Protein AF-A0A328NH29-F1 (afdb_monomer_lite)

pLDDT: mean 76.74, std 23.27, range [33.94, 98.69]

InterPro domains:
  IPR008822 Holliday junction resolvase RusA-like [PF05866] (16-148)
  IPR036614 Holliday junction resolvase RusA-like superfamily [G3DSA:3.30.1330.70] (6-152)
  IPR036614 Holliday junction resolvase RusA-like superfamily [SSF103084] (10-149)

Organism: NCBI:txid285676

Secondary structure (DSSP, 8-state):
-PPPSEEEEEES---PPPPEEE-STT-EEES-TTHHHHHHHHHHHHHHT--TT---B-S-EEEEEEEE-PPPGGGB--GGGTTSBPTT--SS--SSSPHHHHHHHHHHHHHHTTSBS-GGGEEEE-S-EEE-TTSSTT--SSSEEEEEEEE-TT--SSS---TT-SPPTTT--S-------S----S-------PPPP------------------------

Sequence (222 aa):
MTAPLLTITAYGLPAPQGSKRHVGRGVMVESSKNVKPWREAVKAAALDMRPSGWRPIDAPLVVSMVFTFARPKGHYRTGRNAHLLRDAAPVRPATVPDLSKLIRSTEDALTDAGIWRDDCLVVRYTDTGKAYPAGDELALTSPGVVIRIWPLADACAHEWHGADGGRCPGCGWDSHPIPAGPAVIPAEITAVPKMPAPLVVPYQGGRHTGTPTIDLLGQEAS

Structure (mmCIF, N/CA/C/O backbone):
data_AF-A0A328NH29-F1
#
_entry.id   AF-A0A328NH29-F1
#
loop_
_atom_site.group_PDB
_atom_site.id
_atom_site.type_symbol
_atom_site.label_atom_id
_atom_site.label_alt_id
_atom_site.label_comp_id
_atom_site.label_asym_id
_atom_site.label_entity_id
_atom_site.label_seq_id
_atom_site.pdbx_PDB_ins_code
_atom_site.Cartn_x
_atom_site.Cartn_y
_atom_site.Cartn_z
_atom_site.occupan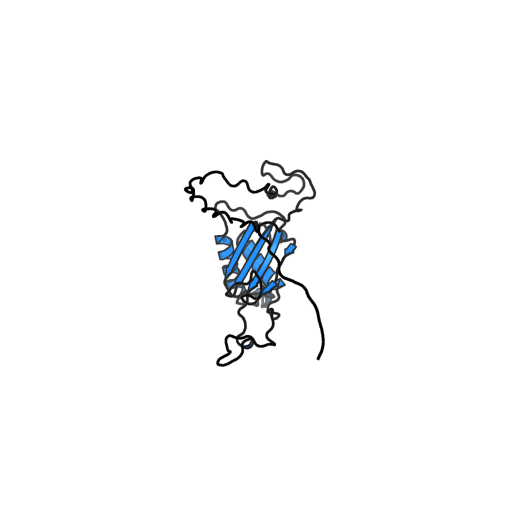cy
_atom_site.B_iso_or_equiv
_atom_site.auth_seq_id
_atom_site.auth_comp_id
_atom_site.auth_asym_id
_atom_site.auth_atom_id
_atom_site.pdbx_PDB_model_num
ATOM 1 N N . MET A 1 1 ? -18.902 -9.362 -4.048 1.00 60.62 1 MET A N 1
ATOM 2 C CA . MET A 1 1 ? -18.522 -8.733 -2.764 1.00 60.62 1 MET A CA 1
ATOM 3 C C . MET A 1 1 ? -19.273 -7.421 -2.629 1.00 60.62 1 MET A C 1
ATOM 5 O O . MET A 1 1 ? -19.523 -6.785 -3.646 1.00 60.62 1 MET A O 1
ATOM 9 N N . THR A 1 2 ? -19.667 -7.047 -1.415 1.00 76.31 2 THR A N 1
ATOM 10 C CA . THR A 1 2 ? -20.264 -5.739 -1.101 1.00 76.31 2 THR A CA 1
ATOM 11 C C . THR A 1 2 ? -19.264 -4.599 -1.332 1.00 76.31 2 THR A C 1
ATOM 13 O O . THR A 1 2 ? -18.069 -4.833 -1.535 1.00 76.31 2 THR A O 1
ATOM 16 N N . ALA A 1 3 ? -19.744 -3.353 -1.347 1.00 85.38 3 ALA A N 1
ATOM 17 C CA . ALA A 1 3 ? -18.871 -2.186 -1.461 1.00 85.38 3 ALA A CA 1
ATOM 18 C C . ALA A 1 3 ? -17.878 -2.119 -0.275 1.00 85.38 3 ALA A C 1
ATOM 20 O O . ALA A 1 3 ? -18.251 -2.495 0.839 1.00 85.38 3 ALA A O 1
ATOM 21 N N . PRO A 1 4 ? -16.619 -1.689 -0.499 1.00 91.25 4 PRO A N 1
ATOM 22 C CA . PRO A 1 4 ? -15.642 -1.524 0.575 1.00 91.25 4 PRO A CA 1
ATOM 23 C C . PRO A 1 4 ? -16.067 -0.410 1.529 1.00 91.25 4 PRO A C 1
ATOM 25 O O . PRO A 1 4 ? -16.634 0.593 1.101 1.00 91.25 4 PRO A O 1
ATOM 28 N N . LEU A 1 5 ? -15.734 -0.578 2.809 1.00 89.81 5 LEU A N 1
ATOM 29 C CA . LEU A 1 5 ? -15.888 0.456 3.828 1.00 89.81 5 LEU A CA 1
ATOM 30 C C . LEU A 1 5 ? -14.999 1.656 3.489 1.00 89.81 5 LEU A C 1
ATOM 32 O O . LEU A 1 5 ? -15.477 2.784 3.444 1.00 89.81 5 LEU A O 1
ATOM 36 N N . LEU A 1 6 ? -13.718 1.396 3.204 1.00 92.69 6 LEU A N 1
ATOM 37 C CA . LEU A 1 6 ? -12.742 2.397 2.777 1.00 92.69 6 LEU A CA 1
ATOM 38 C C . LEU A 1 6 ? -12.032 1.942 1.502 1.00 92.69 6 LEU A C 1
ATOM 40 O O . LEU A 1 6 ? -11.669 0.773 1.357 1.00 92.69 6 LEU A O 1
ATOM 44 N N . THR A 1 7 ? -11.783 2.896 0.607 1.00 96.50 7 THR A N 1
ATOM 45 C CA . THR A 1 7 ? -10.847 2.745 -0.511 1.00 96.50 7 THR A CA 1
ATOM 46 C C . THR A 1 7 ? -9.816 3.859 -0.429 1.00 96.50 7 THR A C 1
ATOM 48 O O . THR A 1 7 ? -10.174 5.030 -0.489 1.00 96.50 7 THR A O 1
ATOM 51 N N . ILE A 1 8 ? -8.546 3.496 -0.279 1.00 97.75 8 ILE A N 1
ATOM 52 C CA . ILE A 1 8 ? -7.423 4.429 -0.165 1.00 97.75 8 ILE A CA 1
ATOM 53 C C . ILE A 1 8 ? -6.535 4.239 -1.390 1.00 97.75 8 ILE A C 1
ATOM 55 O O . ILE A 1 8 ? -6.172 3.115 -1.735 1.00 97.75 8 ILE A O 1
ATOM 59 N N . THR A 1 9 ? -6.169 5.340 -2.040 1.00 98.38 9 THR A N 1
ATOM 60 C CA . THR A 1 9 ? -5.200 5.335 -3.141 1.00 98.38 9 THR A CA 1
ATOM 61 C C . THR A 1 9 ? -3.980 6.133 -2.723 1.00 98.38 9 THR A C 1
ATOM 63 O O . THR A 1 9 ? -4.077 7.339 -2.521 1.00 98.38 9 THR A O 1
ATOM 66 N N . ALA A 1 10 ? -2.832 5.469 -2.611 1.00 98.06 10 ALA A N 1
ATOM 67 C CA . ALA A 1 10 ? -1.571 6.119 -2.281 1.00 98.06 10 ALA A CA 1
ATOM 68 C C . ALA A 1 10 ? -0.610 6.046 -3.468 1.00 98.06 10 ALA A C 1
ATOM 70 O O . ALA A 1 10 ? -0.360 4.970 -4.014 1.00 98.06 10 ALA A O 1
ATOM 71 N N . TYR A 1 11 ? -0.050 7.191 -3.852 1.00 98.12 11 TYR A N 1
ATOM 72 C CA . TYR A 1 11 ? 0.937 7.295 -4.925 1.00 98.12 11 TYR A CA 1
ATOM 73 C C . TYR A 1 11 ? 2.360 7.338 -4.370 1.00 98.12 11 TYR A C 1
ATOM 75 O O . TYR A 1 11 ? 2.613 7.885 -3.301 1.00 98.12 11 TYR A O 1
ATOM 83 N N . GLY A 1 12 ? 3.308 6.786 -5.124 1.00 96.06 12 GLY A N 1
ATOM 84 C CA . GLY A 1 12 ? 4.712 6.693 -4.731 1.00 96.06 12 GLY A CA 1
ATOM 85 C C . GLY A 1 12 ? 5.289 5.321 -5.054 1.00 96.06 12 GLY A C 1
ATOM 86 O O . GLY A 1 12 ? 4.564 4.400 -5.409 1.00 96.06 12 GLY A O 1
ATOM 87 N N . LEU A 1 13 ? 6.610 5.166 -4.959 1.00 94.94 13 LEU A N 1
ATOM 88 C CA . LEU A 1 13 ? 7.245 3.871 -5.209 1.00 94.94 13 LEU A CA 1
ATOM 89 C C . LEU A 1 13 ? 6.960 2.916 -4.037 1.00 94.94 13 LEU A C 1
ATOM 91 O O . LEU A 1 13 ? 7.480 3.177 -2.947 1.00 94.94 13 LEU A O 1
ATOM 95 N N . PRO A 1 14 ? 6.227 1.800 -4.239 1.00 96.25 14 PRO A N 1
ATOM 96 C CA . PRO A 1 14 ? 5.997 0.848 -3.163 1.00 96.25 14 PRO A CA 1
ATOM 97 C C . PRO A 1 14 ? 7.318 0.283 -2.650 1.00 96.25 14 PRO A C 1
ATOM 99 O O . PRO A 1 14 ? 8.138 -0.220 -3.428 1.00 96.25 14 PRO A O 1
ATOM 102 N N . ALA A 1 15 ? 7.532 0.367 -1.339 1.00 93.81 15 ALA A N 1
ATOM 103 C CA . ALA A 1 15 ? 8.776 -0.049 -0.710 1.00 93.81 15 ALA A CA 1
ATOM 104 C C . ALA A 1 15 ? 8.511 -1.078 0.397 1.00 93.81 15 ALA A C 1
ATOM 106 O O . ALA A 1 15 ? 7.640 -0.862 1.243 1.00 93.81 15 ALA A O 1
ATOM 107 N N . PRO A 1 16 ? 9.252 -2.201 0.416 1.00 92.00 16 PRO A N 1
ATOM 108 C CA . PRO A 1 16 ? 9.051 -3.245 1.410 1.00 92.00 16 PRO A CA 1
ATOM 109 C C . PRO A 1 16 ? 9.497 -2.776 2.786 1.00 92.00 16 PRO A C 1
ATOM 111 O O . PRO A 1 16 ? 10.465 -2.015 2.900 1.00 92.00 16 PRO A O 1
ATOM 114 N N . GLN A 1 17 ? 8.881 -3.340 3.822 1.00 85.69 17 GLN A N 1
ATOM 115 C CA . GLN A 1 17 ? 9.473 -3.299 5.147 1.00 85.69 17 GLN A CA 1
ATOM 116 C C . GLN A 1 17 ? 10.799 -4.074 5.126 1.00 85.69 17 GLN A C 1
ATOM 118 O O . GLN A 1 17 ? 10.860 -5.234 4.699 1.00 85.69 17 GLN A O 1
ATOM 123 N N . GLY A 1 18 ? 11.883 -3.390 5.491 1.00 73.38 18 GLY A N 1
ATOM 124 C CA . GLY A 1 18 ? 13.236 -3.932 5.400 1.00 73.38 18 GLY A CA 1
ATOM 125 C C . GLY A 1 18 ? 13.504 -4.980 6.477 1.00 73.38 18 GLY A C 1
ATOM 126 O O . GLY A 1 18 ? 12.915 -4.953 7.552 1.00 73.38 18 GLY A O 1
ATOM 127 N N . SER A 1 19 ? 14.453 -5.887 6.234 1.00 69.81 19 SER A N 1
ATOM 128 C CA . SER A 1 19 ? 15.069 -6.610 7.348 1.00 69.81 19 SER A CA 1
ATOM 129 C C . SER A 1 19 ? 15.907 -5.620 8.152 1.00 69.81 19 SER A C 1
ATOM 131 O O . SER A 1 19 ? 16.694 -4.862 7.569 1.00 69.81 19 SER A O 1
ATOM 133 N N . LYS A 1 20 ? 15.746 -5.622 9.473 1.00 72.06 20 LYS A N 1
ATOM 134 C CA . LYS A 1 20 ? 16.556 -4.805 10.371 1.00 72.06 20 LYS A CA 1
ATOM 135 C C . LYS A 1 20 ? 18.017 -5.246 10.277 1.00 72.06 20 LYS A C 1
ATOM 137 O O . LYS A 1 20 ? 18.324 -6.427 10.423 1.00 72.06 20 LYS A O 1
ATOM 142 N N . ARG A 1 21 ? 18.923 -4.304 10.030 1.00 62.69 21 ARG A N 1
ATOM 143 C CA . ARG A 1 21 ? 20.369 -4.541 10.030 1.00 62.69 21 ARG A CA 1
ATOM 144 C C . ARG A 1 21 ? 20.950 -4.075 11.358 1.00 62.69 21 ARG A C 1
ATOM 146 O O . ARG A 1 21 ? 20.761 -2.921 11.731 1.00 62.69 21 ARG A O 1
ATOM 153 N N . HIS A 1 22 ? 21.689 -4.947 12.037 1.00 69.25 22 HIS A N 1
ATOM 154 C CA . HIS A 1 22 ? 22.469 -4.561 13.210 1.00 69.25 22 HIS A CA 1
ATOM 155 C C . HIS A 1 22 ? 23.678 -3.728 12.769 1.00 69.25 22 HIS A C 1
ATOM 157 O O . HIS A 1 22 ? 24.471 -4.177 11.937 1.00 69.25 22 HIS A O 1
ATOM 163 N N . VAL A 1 23 ? 23.815 -2.517 13.308 1.00 76.31 23 VAL A N 1
ATOM 164 C CA . VAL A 1 23 ? 24.932 -1.600 13.002 1.00 76.31 23 VAL A CA 1
ATOM 165 C C . VAL A 1 23 ? 25.911 -1.446 14.174 1.00 76.31 23 VAL A C 1
ATOM 167 O O . VAL A 1 23 ? 26.774 -0.573 14.149 1.00 76.31 23 VAL A O 1
ATOM 170 N N . GLY A 1 24 ? 25.820 -2.323 15.182 1.00 64.56 24 GLY A N 1
ATOM 171 C CA . GLY A 1 24 ? 26.628 -2.269 16.403 1.00 64.56 24 GLY A CA 1
ATOM 172 C C . GLY A 1 24 ? 25.915 -1.549 17.551 1.00 64.56 24 GLY A C 1
ATOM 173 O O . GLY A 1 24 ? 24.962 -0.803 17.338 1.00 64.56 24 GLY A O 1
ATOM 174 N N . ARG A 1 25 ? 26.376 -1.782 18.789 1.00 73.06 25 ARG A N 1
ATOM 175 C CA . ARG A 1 25 ? 25.841 -1.161 20.024 1.00 73.06 25 ARG A CA 1
ATOM 176 C C . ARG A 1 25 ? 24.331 -1.377 20.254 1.00 73.06 25 ARG A C 1
ATOM 178 O O . ARG A 1 25 ? 23.679 -0.526 20.844 1.00 73.06 25 ARG A O 1
ATOM 185 N N . GLY A 1 26 ? 23.770 -2.489 19.770 1.00 71.06 26 GLY A N 1
ATOM 186 C CA . GLY A 1 26 ? 22.338 -2.793 19.902 1.00 71.06 26 GLY A CA 1
ATOM 187 C C . GLY A 1 26 ? 21.426 -1.962 18.992 1.00 71.06 26 GLY A C 1
ATOM 188 O O . GLY A 1 26 ? 20.207 -2.072 19.087 1.00 71.06 26 GLY A O 1
ATOM 189 N N . VAL A 1 27 ? 21.989 -1.148 18.093 1.00 69.44 27 VAL A N 1
ATOM 190 C CA . VAL A 1 27 ? 21.214 -0.323 17.163 1.00 69.44 27 VAL A CA 1
ATOM 191 C C . VAL A 1 27 ? 20.864 -1.144 15.924 1.00 69.44 27 VAL A C 1
ATOM 193 O O . VAL A 1 27 ? 21.732 -1.718 15.258 1.00 69.44 27 VAL A O 1
ATOM 196 N N . MET A 1 28 ? 19.573 -1.177 15.608 1.00 63.91 28 MET A N 1
ATOM 197 C CA . MET A 1 28 ? 19.014 -1.808 14.418 1.00 63.91 28 MET A CA 1
ATOM 198 C C . MET A 1 28 ? 18.509 -0.716 13.471 1.00 63.91 28 MET A C 1
ATOM 200 O O . MET A 1 28 ? 17.791 0.179 13.908 1.00 63.91 28 MET A O 1
ATOM 204 N N . VAL A 1 29 ? 18.870 -0.780 12.188 1.00 61.81 29 VAL A N 1
ATOM 205 C CA . VAL A 1 29 ? 18.438 0.191 11.166 1.00 61.81 29 VAL A CA 1
ATOM 206 C C . VAL A 1 29 ? 17.730 -0.534 10.025 1.00 61.81 29 VAL A C 1
ATOM 208 O O . VAL A 1 29 ? 18.181 -1.594 9.582 1.00 61.81 29 VAL A O 1
ATOM 211 N N . GLU A 1 30 ? 16.637 0.037 9.523 1.00 65.62 30 GLU A N 1
ATOM 212 C CA . GLU A 1 30 ? 15.943 -0.452 8.332 1.00 65.62 30 GLU A CA 1
ATOM 213 C C . GLU A 1 30 ? 16.866 -0.468 7.105 1.00 65.62 30 GLU A C 1
ATOM 215 O O . GLU A 1 30 ? 17.546 0.504 6.774 1.00 65.62 30 GLU A O 1
ATOM 220 N N . SER A 1 31 ? 16.870 -1.591 6.388 1.00 58.69 31 SER A N 1
ATOM 221 C CA . SER A 1 31 ? 17.714 -1.789 5.201 1.00 58.69 31 SER A CA 1
ATOM 222 C C . SER A 1 31 ? 17.260 -0.998 3.968 1.00 58.69 31 SER A C 1
ATOM 224 O O . SER A 1 31 ? 18.068 -0.751 3.072 1.00 58.69 31 SER A O 1
ATOM 226 N N . SER A 1 32 ? 15.991 -0.580 3.905 1.00 68.06 32 SER A N 1
ATOM 227 C CA . SER A 1 32 ? 15.423 0.145 2.763 1.00 68.06 32 SER A CA 1
ATOM 228 C C . SER A 1 32 ? 15.288 1.634 3.069 1.00 68.06 32 SER A C 1
ATOM 230 O O . SER A 1 32 ? 14.445 2.037 3.862 1.00 68.06 32 SER A O 1
ATOM 232 N N . LYS A 1 33 ? 16.051 2.480 2.369 1.00 76.31 33 LYS A N 1
ATOM 233 C CA . LYS A 1 33 ? 15.903 3.949 2.452 1.00 76.31 33 LYS A CA 1
ATOM 234 C C . LYS A 1 33 ? 14.536 4.442 1.957 1.00 76.31 33 LYS A C 1
ATOM 236 O O . LYS A 1 33 ? 14.119 5.543 2.299 1.00 76.31 33 LYS A O 1
ATOM 241 N N . ASN A 1 34 ? 13.841 3.619 1.173 1.00 85.38 34 ASN A N 1
ATOM 242 C CA . ASN A 1 34 ? 12.596 3.987 0.506 1.00 85.38 34 ASN A CA 1
ATOM 243 C C . ASN A 1 34 ? 11.350 3.675 1.348 1.00 85.38 34 ASN A C 1
ATOM 245 O O . ASN A 1 34 ? 10.272 4.155 1.013 1.00 85.38 34 ASN A O 1
ATOM 249 N N . VAL A 1 35 ? 11.478 2.908 2.442 1.00 90.25 35 VAL A N 1
ATOM 250 C CA . VAL A 1 35 ? 10.319 2.527 3.269 1.00 90.25 35 VAL A CA 1
ATOM 251 C C . VAL A 1 35 ? 9.699 3.723 3.985 1.00 90.25 35 VAL A C 1
ATOM 253 O O . VAL A 1 35 ? 8.481 3.822 4.052 1.00 90.25 35 VAL A O 1
ATOM 256 N N . LYS A 1 36 ? 10.518 4.667 4.467 1.00 91.50 36 LYS A N 1
ATOM 257 C CA . LYS A 1 36 ? 10.013 5.850 5.169 1.00 91.50 36 LYS A CA 1
ATOM 258 C C . LYS A 1 36 ? 9.179 6.746 4.238 1.00 91.50 36 LYS A C 1
ATOM 260 O O . LYS A 1 36 ? 8.021 6.967 4.567 1.00 91.50 36 LYS A O 1
ATOM 265 N N . PRO A 1 37 ? 9.683 7.199 3.069 1.00 95.25 37 PRO A N 1
ATOM 266 C CA . PRO A 1 37 ? 8.857 7.953 2.121 1.00 95.25 37 PRO A CA 1
ATOM 267 C C . PRO A 1 37 ? 7.586 7.212 1.694 1.00 95.25 37 PRO A C 1
ATOM 269 O O . PRO A 1 37 ? 6.536 7.831 1.562 1.00 95.25 37 PRO A O 1
ATOM 272 N N . TRP A 1 38 ? 7.669 5.890 1.510 1.00 97.00 38 TRP A N 1
ATOM 273 C CA . TRP A 1 38 ? 6.506 5.068 1.179 1.00 97.00 38 TRP A CA 1
ATOM 274 C C . TRP A 1 38 ? 5.439 5.093 2.279 1.00 97.00 38 TRP A C 1
ATOM 276 O O . TRP A 1 38 ? 4.275 5.367 1.997 1.00 97.00 38 TRP A O 1
ATOM 286 N N . ARG A 1 39 ? 5.836 4.859 3.535 1.00 97.00 39 ARG A N 1
ATOM 287 C CA . ARG A 1 39 ? 4.920 4.876 4.682 1.00 97.00 39 ARG A CA 1
ATOM 288 C C . ARG A 1 39 ? 4.259 6.235 4.867 1.00 97.00 39 ARG A C 1
ATOM 290 O O . ARG A 1 39 ? 3.059 6.280 5.099 1.00 97.00 39 ARG A O 1
ATOM 297 N N . GLU A 1 40 ? 5.008 7.325 4.712 1.00 97.25 40 GLU A N 1
ATOM 298 C CA . GLU A 1 40 ? 4.442 8.678 4.793 1.00 97.25 40 GLU A CA 1
ATOM 299 C C . GLU A 1 40 ? 3.410 8.936 3.687 1.00 97.25 40 GLU A C 1
ATOM 301 O O . GLU A 1 40 ? 2.358 9.506 3.959 1.00 97.25 40 GLU A O 1
ATOM 306 N N . ALA A 1 41 ? 3.657 8.468 2.458 1.00 98.06 41 ALA A N 1
ATOM 307 C CA . ALA A 1 41 ? 2.701 8.612 1.359 1.00 98.06 41 ALA A CA 1
ATOM 308 C C . ALA A 1 41 ? 1.400 7.829 1.610 1.00 98.06 41 ALA A C 1
ATOM 310 O O . ALA A 1 41 ? 0.309 8.360 1.400 1.00 98.06 41 ALA A O 1
ATOM 311 N N . VAL A 1 42 ? 1.504 6.587 2.100 1.00 98.44 42 VAL A N 1
ATOM 312 C CA . VAL A 1 42 ? 0.335 5.776 2.483 1.00 98.44 42 VAL A CA 1
ATOM 313 C C . VAL A 1 42 ? -0.416 6.422 3.642 1.00 98.44 42 VAL A C 1
ATOM 315 O O . VAL A 1 42 ? -1.636 6.550 3.582 1.00 98.44 42 VAL A O 1
ATOM 318 N N . LYS A 1 43 ? 0.305 6.866 4.675 1.00 98.12 43 LYS A N 1
ATOM 319 C CA . LYS A 1 43 ? -0.274 7.526 5.844 1.00 98.12 43 LYS A CA 1
ATOM 320 C C . LYS A 1 43 ? -1.022 8.797 5.455 1.00 98.12 43 LYS A C 1
ATOM 322 O O . LYS A 1 43 ? -2.154 8.968 5.887 1.00 98.12 43 LYS A O 1
ATOM 327 N N . ALA A 1 44 ? -0.428 9.659 4.630 1.00 97.88 44 ALA A N 1
ATOM 328 C CA . ALA A 1 44 ? -1.078 10.878 4.154 1.00 97.88 44 ALA A CA 1
ATOM 329 C C . ALA A 1 44 ? -2.382 10.561 3.404 1.00 97.88 44 ALA A C 1
ATOM 331 O O . ALA A 1 44 ? -3.438 11.056 3.786 1.00 97.88 44 ALA A O 1
ATOM 332 N N . ALA A 1 45 ? -2.333 9.644 2.431 1.00 98.06 45 ALA A N 1
ATOM 333 C CA . ALA A 1 45 ? -3.520 9.225 1.685 1.00 98.06 45 ALA A CA 1
ATOM 334 C C . ALA A 1 45 ? -4.607 8.608 2.584 1.00 98.06 45 ALA A C 1
ATOM 336 O O . ALA A 1 45 ? -5.798 8.789 2.349 1.00 98.06 45 ALA A O 1
ATOM 337 N N . ALA A 1 46 ? -4.207 7.871 3.621 1.00 96.75 46 ALA A N 1
ATOM 338 C CA . ALA A 1 46 ? -5.125 7.293 4.591 1.00 96.75 46 ALA A CA 1
ATOM 339 C C . ALA A 1 46 ? -5.778 8.365 5.479 1.00 96.75 46 ALA A C 1
ATOM 341 O O . ALA A 1 46 ? -6.976 8.290 5.748 1.00 96.75 46 ALA A O 1
ATOM 342 N N . LEU A 1 47 ? -5.015 9.374 5.910 1.00 94.88 47 LEU A N 1
ATOM 343 C CA . LEU A 1 47 ? -5.530 10.490 6.705 1.00 94.88 47 LEU A CA 1
ATOM 344 C C . LEU A 1 47 ? -6.561 11.320 5.932 1.00 94.88 47 LEU A C 1
ATOM 346 O O . LEU A 1 47 ? -7.581 11.680 6.514 1.00 94.88 47 LEU A O 1
ATOM 350 N N . ASP A 1 48 ? -6.343 11.548 4.636 1.00 93.50 48 ASP A N 1
ATOM 351 C CA . ASP A 1 48 ? -7.267 12.300 3.775 1.00 93.50 48 ASP A CA 1
ATOM 352 C C . ASP A 1 48 ? -8.636 11.615 3.618 1.00 93.50 48 ASP A C 1
ATOM 354 O O . ASP A 1 48 ? -9.648 12.273 3.380 1.00 93.50 48 ASP A O 1
ATOM 358 N N . MET A 1 49 ? -8.692 10.291 3.794 1.00 89.19 49 MET A N 1
ATOM 359 C CA . MET A 1 49 ? -9.934 9.516 3.709 1.00 89.19 49 MET A CA 1
ATOM 360 C C . MET A 1 49 ? -10.743 9.505 5.013 1.00 89.19 49 MET A C 1
ATOM 362 O O . MET A 1 49 ? -11.836 8.936 5.045 1.00 89.19 49 MET A O 1
ATOM 366 N N . ARG A 1 50 ? -10.235 10.103 6.099 1.00 86.25 50 ARG A N 1
ATOM 367 C CA . ARG A 1 50 ? -10.908 10.099 7.404 1.00 86.25 50 ARG A CA 1
ATOM 368 C C . ARG A 1 50 ? -11.970 11.207 7.477 1.00 86.25 50 ARG A C 1
ATOM 370 O O . ARG A 1 50 ? -11.609 12.383 7.483 1.00 86.25 50 ARG A O 1
ATOM 377 N N . PRO A 1 51 ? -13.270 10.883 7.612 1.00 80.38 51 PRO A N 1
ATOM 378 C CA . PRO A 1 51 ? -14.294 11.884 7.891 1.00 80.38 51 PRO A CA 1
ATOM 379 C C . PRO A 1 51 ? -14.104 12.540 9.269 1.00 80.38 51 PRO A C 1
ATOM 381 O O . PRO A 1 51 ? -13.415 12.021 10.153 1.00 80.38 51 PRO A O 1
ATOM 384 N N . SER A 1 52 ? -14.768 13.680 9.477 1.00 83.19 52 SER A N 1
ATOM 385 C CA . SER A 1 52 ? -14.825 14.325 10.793 1.00 83.19 52 SER A CA 1
ATOM 386 C C . SER A 1 52 ? -15.381 13.363 11.849 1.00 83.19 52 SER A C 1
ATOM 388 O O . SER A 1 52 ? -16.343 12.640 11.594 1.00 83.19 52 SER A O 1
ATOM 390 N N . GLY A 1 53 ? -14.764 13.336 13.033 1.00 83.88 53 GLY A N 1
ATOM 391 C CA . GLY A 1 53 ? -15.146 12.417 14.111 1.00 83.88 53 GLY A CA 1
ATOM 392 C C . GLY A 1 53 ? -14.683 10.967 13.920 1.00 83.88 53 GLY A C 1
ATOM 393 O O . GLY A 1 53 ? -15.144 10.097 14.658 1.00 83.88 53 GLY A O 1
ATOM 394 N N . TRP A 1 54 ? -13.780 10.698 12.967 1.00 88.19 54 TRP A N 1
ATOM 395 C CA . TRP A 1 54 ? -13.237 9.360 12.719 1.00 88.19 54 TRP A CA 1
ATOM 396 C C . TRP A 1 54 ? -12.743 8.670 13.993 1.00 88.19 54 TRP A C 1
ATOM 398 O O . TRP A 1 54 ? -11.894 9.200 14.718 1.00 88.19 54 TRP A O 1
ATOM 408 N N . ARG A 1 55 ? -13.214 7.438 14.190 1.00 89.06 55 ARG A N 1
ATOM 4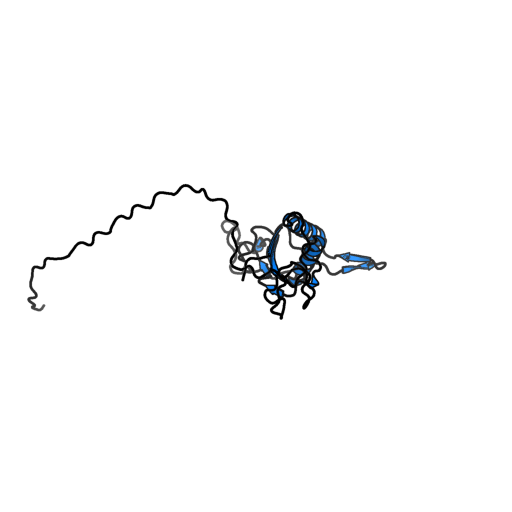09 C CA . ARG A 1 55 ? -12.687 6.486 15.165 1.00 89.06 55 ARG A CA 1
ATOM 410 C C . ARG A 1 55 ? -12.018 5.337 14.410 1.00 89.06 55 ARG A C 1
ATOM 412 O O . ARG A 1 55 ? -12.581 4.904 13.405 1.00 89.06 55 ARG A O 1
ATOM 419 N N . PRO A 1 56 ? -10.854 4.843 14.870 1.00 90.19 56 PRO A N 1
ATOM 420 C CA . PRO A 1 56 ? -10.230 3.673 14.267 1.00 90.19 56 PRO A CA 1
ATOM 421 C C . PRO A 1 56 ? -11.203 2.494 14.224 1.00 90.19 56 PRO A C 1
ATOM 423 O O . PRO A 1 56 ? -11.939 2.259 15.183 1.00 90.19 56 PRO A O 1
ATOM 426 N N . ILE A 1 57 ? -11.200 1.762 13.112 1.00 89.12 57 ILE A N 1
ATOM 427 C CA . ILE A 1 57 ? -12.038 0.576 12.946 1.00 89.12 57 ILE A CA 1
ATOM 428 C C . ILE A 1 57 ? -11.629 -0.475 13.979 1.00 89.12 57 ILE A C 1
ATOM 430 O O . ILE A 1 57 ? -10.438 -0.755 14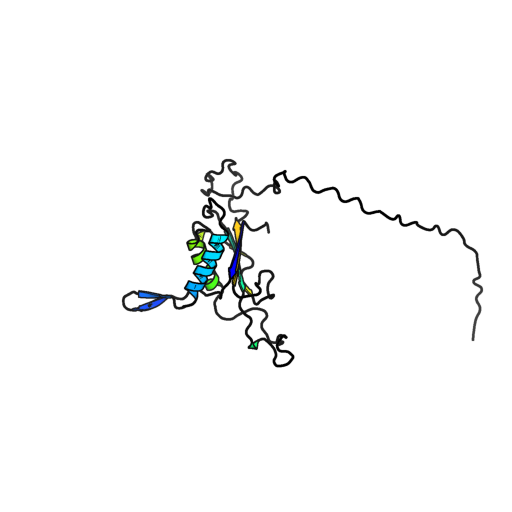.145 1.00 89.12 57 ILE A O 1
ATOM 434 N N . ASP A 1 58 ? -12.625 -1.060 14.642 1.00 87.56 58 ASP A N 1
ATOM 435 C CA . ASP A 1 58 ? -12.422 -2.049 15.695 1.00 87.56 58 ASP A CA 1
ATOM 436 C C . ASP A 1 58 ? -13.296 -3.297 15.502 1.00 87.56 58 ASP A C 1
ATOM 438 O O . ASP A 1 58 ? -14.200 -3.589 16.284 1.00 87.56 58 ASP A O 1
ATOM 442 N N . ALA A 1 59 ? -13.071 -3.990 14.386 1.00 84.81 59 ALA A N 1
ATOM 443 C CA . ALA A 1 59 ? -13.742 -5.232 14.010 1.00 84.81 59 ALA A CA 1
ATOM 444 C C . ALA A 1 59 ? -12.855 -6.042 13.044 1.00 84.81 59 ALA A C 1
ATOM 446 O O . ALA A 1 59 ? -11.982 -5.445 12.413 1.00 84.81 59 ALA A O 1
ATOM 447 N N . PRO A 1 60 ? -13.064 -7.365 12.879 1.00 90.06 60 PRO A N 1
ATOM 448 C CA . PRO A 1 60 ? -12.317 -8.175 11.914 1.00 90.06 60 PRO A CA 1
ATOM 449 C C . PRO A 1 60 ? -12.478 -7.687 10.468 1.00 90.06 60 PRO A C 1
ATOM 451 O O . PRO A 1 60 ? -13.591 -7.400 10.017 1.00 90.06 60 PRO A O 1
ATOM 454 N N . LEU A 1 61 ? -11.371 -7.641 9.724 1.00 93.38 61 LEU A N 1
ATOM 455 C CA . LEU A 1 61 ? -11.278 -7.034 8.397 1.00 93.38 61 LEU A CA 1
ATOM 456 C C . LEU A 1 61 ? -10.827 -8.013 7.315 1.00 93.38 61 LEU A C 1
ATOM 458 O O . LEU A 1 61 ? -9.985 -8.890 7.528 1.00 93.38 61 LEU A O 1
ATOM 462 N N . VAL A 1 62 ? -11.344 -7.773 6.111 1.00 96.00 62 VAL A N 1
ATOM 463 C CA . VAL A 1 62 ? -10.802 -8.282 4.851 1.00 96.00 62 VAL A CA 1
ATOM 464 C C . VAL A 1 62 ? -10.143 -7.118 4.117 1.00 96.00 62 VAL A C 1
ATOM 466 O O . VAL A 1 62 ? -10.757 -6.060 3.975 1.00 96.00 62 VAL A O 1
ATOM 469 N N . VAL A 1 63 ? -8.912 -7.297 3.635 1.00 97.88 63 VAL A N 1
ATOM 470 C CA . VAL A 1 63 ? -8.157 -6.228 2.962 1.00 97.88 63 VAL A CA 1
ATOM 471 C C . VAL A 1 63 ? -7.660 -6.664 1.583 1.00 97.88 63 VAL A C 1
ATOM 473 O O . VAL A 1 63 ? -7.140 -7.761 1.405 1.00 97.88 63 VAL A O 1
ATOM 476 N N . SER A 1 64 ? -7.790 -5.786 0.593 1.00 98.12 64 SER A N 1
ATOM 477 C CA . SER A 1 64 ? -7.137 -5.910 -0.715 1.00 98.12 64 SER A CA 1
ATOM 478 C C . SER A 1 64 ? -6.069 -4.840 -0.857 1.00 98.12 64 SER A C 1
ATOM 480 O O . SER A 1 64 ? -6.301 -3.689 -0.487 1.00 98.12 64 SER A O 1
ATOM 482 N N . MET A 1 65 ? -4.905 -5.221 -1.385 1.00 98.50 65 MET A N 1
ATOM 483 C CA . MET A 1 65 ? -3.814 -4.304 -1.713 1.00 98.50 65 MET A CA 1
ATOM 484 C C . MET A 1 65 ? -3.233 -4.629 -3.094 1.00 98.50 65 MET A C 1
ATOM 486 O O . MET A 1 65 ? -2.542 -5.636 -3.271 1.00 98.50 65 MET A O 1
ATOM 490 N N . VAL A 1 66 ? -3.459 -3.760 -4.080 1.00 98.50 66 VAL A N 1
ATOM 491 C CA . VAL A 1 66 ? -2.866 -3.903 -5.420 1.00 98.50 66 VAL A CA 1
ATOM 492 C C . VAL A 1 66 ? -1.763 -2.874 -5.610 1.00 98.50 66 VAL A C 1
ATOM 494 O O . VAL A 1 66 ? -2.012 -1.680 -5.772 1.00 98.50 66 VAL A O 1
ATOM 497 N N . PHE A 1 67 ? -0.519 -3.349 -5.588 1.00 98.50 67 PHE A N 1
ATOM 498 C CA . PHE A 1 67 ? 0.679 -2.527 -5.729 1.00 98.50 67 PHE A CA 1
ATOM 499 C C . PHE A 1 67 ? 1.052 -2.365 -7.198 1.00 98.50 67 PHE A C 1
ATOM 501 O O . PHE A 1 67 ? 1.349 -3.339 -7.892 1.00 98.50 67 PHE A O 1
ATOM 508 N N . THR A 1 68 ? 1.113 -1.127 -7.664 1.00 98.44 68 THR A N 1
ATOM 509 C CA . THR A 1 68 ? 1.504 -0.792 -9.031 1.00 98.44 68 THR A CA 1
ATOM 510 C C . THR A 1 68 ? 2.974 -0.393 -9.081 1.00 98.44 68 THR A C 1
ATOM 512 O O . THR A 1 68 ? 3.423 0.480 -8.339 1.00 98.44 68 THR A O 1
ATOM 515 N N . PHE A 1 69 ? 3.728 -1.006 -9.991 1.00 97.06 69 PHE A N 1
ATOM 516 C CA . PHE A 1 69 ? 5.127 -0.679 -10.265 1.00 97.06 69 PHE A CA 1
ATOM 517 C C . PHE A 1 69 ? 5.290 -0.135 -11.677 1.00 97.06 69 PHE A C 1
ATOM 519 O O . PHE A 1 69 ? 4.634 -0.597 -12.607 1.00 97.06 69 PHE A O 1
ATOM 526 N N . ALA A 1 70 ? 6.223 0.798 -11.871 1.00 95.12 70 ALA A N 1
ATOM 527 C CA . ALA A 1 70 ? 6.576 1.247 -13.211 1.00 95.12 70 ALA A CA 1
ATOM 528 C C . ALA A 1 70 ? 7.097 0.069 -14.044 1.00 95.12 70 ALA A C 1
ATOM 530 O O . ALA A 1 70 ? 7.919 -0.730 -13.583 1.00 95.12 70 ALA A O 1
ATOM 531 N N . ARG A 1 71 ? 6.634 -0.034 -15.292 1.00 95.12 71 ARG A N 1
ATOM 532 C CA . ARG A 1 71 ? 7.115 -1.072 -16.199 1.00 95.12 71 ARG A CA 1
ATOM 533 C C . ARG A 1 71 ? 8.542 -0.737 -16.665 1.00 95.12 71 ARG A C 1
ATOM 535 O O . ARG A 1 71 ? 8.763 0.362 -17.174 1.00 95.12 71 ARG A O 1
ATOM 542 N N . PRO A 1 72 ? 9.518 -1.656 -16.524 1.00 94.06 72 PRO A N 1
ATOM 543 C CA . PRO A 1 72 ? 10.884 -1.421 -16.979 1.00 94.06 72 PRO A CA 1
ATOM 544 C C . PRO A 1 72 ? 10.957 -1.094 -18.473 1.00 94.06 72 PRO A C 1
ATOM 546 O O . PRO A 1 72 ? 10.317 -1.756 -19.289 1.00 94.06 72 PRO A O 1
ATOM 549 N N . LYS A 1 73 ? 11.821 -0.141 -18.854 1.00 92.88 73 LYS A N 1
ATOM 550 C CA . LYS A 1 73 ? 12.051 0.227 -20.267 1.00 92.88 73 LYS A CA 1
ATOM 551 C C . LYS A 1 73 ? 12.460 -0.975 -21.129 1.00 92.88 73 LYS A C 1
ATOM 553 O O . LYS A 1 73 ? 12.066 -1.067 -22.283 1.00 92.88 73 LYS A O 1
ATOM 558 N N . GLY A 1 74 ? 13.189 -1.932 -20.548 1.00 93.12 74 GLY A N 1
ATOM 559 C CA . GLY A 1 74 ? 13.597 -3.167 -21.222 1.00 93.12 74 GLY A CA 1
ATOM 560 C C . GLY A 1 74 ? 12.447 -4.114 -21.590 1.00 93.12 74 GLY A C 1
ATOM 561 O O . GLY A 1 74 ? 12.666 -5.046 -22.354 1.00 93.12 74 GLY A O 1
ATOM 562 N N . HIS A 1 75 ? 11.229 -3.899 -21.086 1.00 95.19 75 HIS A N 1
ATOM 563 C CA . HIS A 1 75 ? 10.054 -4.679 -21.496 1.00 95.19 75 HIS A CA 1
ATOM 564 C C . HIS A 1 75 ? 9.467 -4.189 -22.824 1.00 95.19 75 HIS A C 1
ATOM 566 O O . HIS A 1 75 ? 8.686 -4.905 -23.450 1.00 95.19 75 HIS A O 1
ATOM 572 N N . TYR A 1 76 ? 9.856 -2.995 -23.266 1.00 96.19 76 TYR A N 1
ATOM 573 C CA . TYR A 1 76 ? 9.416 -2.412 -24.522 1.00 96.19 76 TYR A CA 1
ATOM 574 C C . TYR A 1 76 ? 10.397 -2.729 -25.654 1.00 96.19 76 TYR A C 1
ATOM 576 O O . TYR A 1 76 ? 11.592 -2.984 -25.444 1.00 96.19 76 TYR A O 1
ATOM 584 N N . ARG A 1 77 ? 9.893 -2.744 -26.887 1.00 95.81 77 ARG A N 1
ATOM 585 C CA . ARG A 1 77 ? 10.724 -2.811 -28.098 1.00 95.81 77 ARG A CA 1
ATOM 586 C C . ARG A 1 77 ? 11.492 -1.486 -28.269 1.00 95.81 77 ARG A C 1
ATOM 588 O O . ARG A 1 77 ? 11.447 -0.610 -27.411 1.00 95.81 77 ARG A O 1
ATOM 595 N N . THR A 1 78 ? 12.270 -1.344 -29.335 1.00 94.81 78 THR A N 1
ATOM 596 C CA . THR A 1 78 ? 13.120 -0.162 -29.573 1.00 94.81 78 THR A CA 1
ATOM 597 C C . THR A 1 78 ? 12.702 0.591 -30.841 1.00 94.81 78 THR A C 1
ATOM 599 O O . THR A 1 78 ? 11.893 0.105 -31.637 1.00 94.81 78 THR A O 1
ATOM 602 N N . GLY A 1 79 ? 13.233 1.806 -31.025 1.00 93.69 79 GLY A N 1
ATOM 603 C CA . GLY A 1 79 ? 12.986 2.638 -32.208 1.00 93.69 79 GLY A CA 1
ATOM 604 C C . GLY A 1 79 ? 11.511 3.016 -32.378 1.00 93.69 79 GLY A C 1
ATOM 605 O O . GLY A 1 79 ? 10.829 3.339 -31.407 1.00 93.69 79 GLY A O 1
ATOM 606 N N . ARG A 1 80 ? 10.997 2.923 -33.613 1.00 92.44 80 ARG A N 1
ATOM 607 C CA . ARG A 1 80 ? 9.588 3.216 -33.958 1.00 92.44 80 ARG A CA 1
ATOM 608 C C . ARG A 1 80 ? 8.554 2.413 -33.152 1.00 92.44 80 ARG A C 1
ATOM 610 O O . ARG A 1 80 ? 7.413 2.841 -33.028 1.00 92.44 80 ARG A O 1
ATOM 617 N N . ASN A 1 81 ? 8.957 1.278 -32.578 1.00 92.69 81 ASN A N 1
ATOM 618 C CA . ASN A 1 81 ? 8.087 0.374 -31.827 1.00 92.69 81 ASN A CA 1
ATOM 619 C C . ASN A 1 81 ? 8.259 0.505 -30.304 1.00 92.69 81 ASN A C 1
ATOM 621 O O . ASN A 1 81 ? 7.812 -0.371 -29.572 1.00 92.69 81 ASN A O 1
ATOM 625 N N . ALA A 1 82 ? 8.894 1.568 -29.797 1.00 91.56 82 ALA A N 1
ATOM 626 C CA . ALA A 1 82 ? 9.186 1.728 -28.366 1.00 91.56 82 ALA A CA 1
ATOM 627 C C . ALA A 1 82 ? 7.952 1.796 -27.442 1.00 91.56 82 ALA A C 1
ATOM 629 O O . ALA A 1 82 ? 8.086 1.658 -26.231 1.00 91.56 82 ALA A O 1
ATOM 630 N N . HIS A 1 83 ? 6.755 1.977 -27.999 1.00 90.25 83 HIS A N 1
ATOM 631 C CA . HIS A 1 83 ? 5.489 1.921 -27.266 1.00 90.25 83 HIS A CA 1
ATOM 632 C C . HIS A 1 83 ? 4.929 0.491 -27.133 1.00 90.25 83 HIS A C 1
ATOM 634 O O . HIS A 1 83 ? 4.033 0.257 -26.326 1.00 90.25 83 HIS A O 1
ATOM 640 N N . LEU A 1 84 ? 5.453 -0.472 -27.899 1.00 95.00 84 LEU A N 1
ATOM 641 C CA . LEU A 1 84 ? 4.992 -1.859 -27.917 1.00 95.00 84 LEU A CA 1
ATOM 642 C C . LEU A 1 84 ? 5.806 -2.729 -26.960 1.00 95.00 84 LEU A C 1
ATOM 644 O O . LEU A 1 84 ? 7.029 -2.593 -26.850 1.00 95.00 84 LEU A O 1
ATOM 648 N N . LEU A 1 85 ? 5.130 -3.678 -26.315 1.00 95.06 85 LEU A N 1
ATOM 649 C CA . LEU A 1 85 ? 5.776 -4.685 -25.479 1.00 95.06 85 LEU A CA 1
ATOM 650 C C . LEU A 1 85 ? 6.505 -5.736 -26.326 1.00 95.06 85 LEU A C 1
ATOM 652 O O . LEU A 1 85 ? 6.150 -6.025 -27.473 1.00 95.06 85 LEU A O 1
ATOM 656 N N . ARG A 1 86 ? 7.566 -6.298 -25.748 1.00 95.19 86 ARG A N 1
ATOM 657 C CA . ARG A 1 86 ? 8.216 -7.511 -26.257 1.00 95.19 86 ARG A CA 1
ATOM 658 C C . ARG A 1 86 ? 7.344 -8.723 -25.942 1.00 95.19 86 ARG A C 1
ATOM 660 O O . ARG A 1 86 ? 6.703 -8.747 -24.899 1.00 95.19 86 ARG A O 1
ATOM 667 N N . ASP A 1 87 ? 7.413 -9.754 -26.776 1.00 94.31 87 ASP A N 1
ATOM 668 C CA . ASP A 1 87 ? 6.606 -10.972 -26.585 1.00 94.31 87 ASP A CA 1
ATOM 669 C C . ASP A 1 87 ? 6.991 -11.717 -25.298 1.00 94.31 87 ASP A C 1
ATOM 671 O O . ASP A 1 87 ? 6.146 -12.279 -24.614 1.00 94.31 87 ASP A O 1
ATOM 675 N N . ALA A 1 88 ? 8.267 -11.637 -24.911 1.00 92.75 88 ALA A N 1
ATOM 676 C CA . ALA A 1 88 ? 8.779 -12.191 -23.659 1.00 92.75 88 ALA A CA 1
ATOM 677 C C . ALA A 1 88 ? 8.590 -11.262 -22.440 1.00 92.75 88 ALA A C 1
ATOM 679 O O . ALA A 1 88 ? 9.092 -11.567 -21.358 1.00 92.75 88 ALA A O 1
ATOM 680 N N . ALA A 1 89 ? 7.942 -10.097 -22.589 1.00 93.88 89 ALA A N 1
ATOM 681 C CA . ALA A 1 89 ? 7.750 -9.176 -21.473 1.00 93.88 89 ALA A CA 1
ATOM 682 C C . ALA A 1 89 ? 6.795 -9.792 -20.433 1.00 93.88 89 ALA A C 1
ATOM 684 O O . ALA A 1 89 ? 5.655 -10.108 -20.771 1.00 93.88 89 ALA A O 1
ATOM 685 N N . PRO A 1 90 ? 7.197 -9.904 -19.154 1.00 94.31 90 PRO A N 1
ATOM 686 C CA . PRO A 1 90 ? 6.332 -10.475 -18.131 1.00 94.31 90 PRO A CA 1
ATOM 687 C C . PRO A 1 90 ? 5.027 -9.694 -17.964 1.00 94.31 90 PRO A C 1
ATOM 689 O O . PRO A 1 90 ? 5.009 -8.454 -17.962 1.00 94.31 90 PRO A O 1
ATOM 692 N N . VAL A 1 91 ? 3.933 -10.427 -17.753 1.00 94.38 91 VAL A N 1
ATOM 693 C CA . VAL A 1 91 ? 2.611 -9.843 -17.478 1.00 94.38 91 VAL A CA 1
ATOM 694 C C . VAL A 1 91 ? 2.600 -9.154 -16.112 1.00 94.38 91 VAL A C 1
ATOM 696 O O . VAL A 1 91 ? 2.089 -8.041 -15.994 1.00 94.38 91 VAL A O 1
ATOM 699 N N . ARG A 1 92 ? 3.223 -9.770 -15.098 1.00 95.12 92 ARG A N 1
ATOM 700 C CA . ARG A 1 92 ? 3.264 -9.284 -13.710 1.00 95.12 92 ARG A CA 1
ATOM 701 C C . ARG A 1 92 ? 4.700 -8.984 -13.246 1.00 95.12 92 ARG A C 1
ATOM 703 O O . ARG A 1 92 ? 5.634 -9.654 -13.692 1.00 95.12 92 ARG A O 1
ATOM 710 N N . PRO A 1 93 ? 4.900 -8.015 -12.334 1.00 94.81 93 PRO A N 1
ATOM 711 C CA . PRO A 1 93 ? 6.202 -7.728 -11.727 1.00 94.81 93 PRO A CA 1
ATOM 712 C C . PRO A 1 93 ? 6.593 -8.809 -10.704 1.00 94.81 93 PRO A C 1
ATOM 714 O O . PRO A 1 93 ? 6.425 -8.655 -9.493 1.00 94.81 93 PRO A O 1
ATOM 717 N N . ALA A 1 94 ? 7.143 -9.917 -11.196 1.00 93.31 94 ALA A N 1
ATOM 718 C CA . ALA A 1 94 ? 7.622 -11.045 -10.394 1.00 93.31 94 ALA A CA 1
ATOM 719 C C . ALA A 1 94 ? 9.083 -10.877 -9.920 1.00 93.31 94 ALA A C 1
ATOM 721 O O . ALA A 1 94 ? 9.849 -11.833 -9.868 1.00 93.31 94 ALA A O 1
ATOM 722 N N . THR A 1 95 ? 9.489 -9.652 -9.587 1.00 88.81 95 THR A N 1
ATOM 723 C CA . THR A 1 95 ? 10.819 -9.329 -9.041 1.00 88.81 95 THR A CA 1
ATOM 724 C C . THR A 1 95 ? 10.695 -8.787 -7.624 1.00 88.81 95 THR A C 1
ATOM 726 O O . THR A 1 95 ? 9.586 -8.502 -7.167 1.00 88.81 95 THR A O 1
ATOM 729 N N . VAL A 1 96 ? 11.823 -8.589 -6.935 1.00 87.94 96 VAL A N 1
ATOM 730 C CA . VAL A 1 96 ? 11.843 -7.827 -5.678 1.00 87.94 96 VAL A CA 1
ATOM 731 C C . VAL A 1 96 ? 11.123 -6.482 -5.860 1.00 87.94 96 VAL A C 1
ATOM 733 O O . VAL A 1 96 ? 11.222 -5.883 -6.939 1.00 87.94 96 VAL A O 1
ATOM 736 N N . PRO A 1 97 ? 10.403 -5.991 -4.842 1.00 90.88 97 PRO A N 1
ATOM 737 C CA . PRO A 1 97 ? 10.265 -6.536 -3.484 1.00 90.88 97 PRO A CA 1
ATOM 738 C C . PRO A 1 97 ? 9.204 -7.644 -3.312 1.00 90.88 97 PRO A C 1
ATOM 740 O O . PRO A 1 97 ? 8.297 -7.799 -4.134 1.00 90.88 97 PRO A O 1
ATOM 743 N N . ASP A 1 98 ? 9.309 -8.403 -2.214 1.00 93.56 98 ASP A N 1
ATOM 744 C CA . ASP A 1 98 ? 8.335 -9.434 -1.821 1.00 93.56 98 ASP A CA 1
ATOM 745 C C . ASP A 1 98 ? 6.977 -8.803 -1.485 1.00 93.56 98 ASP A C 1
ATOM 747 O O . ASP A 1 98 ? 6.918 -7.820 -0.743 1.00 93.56 98 ASP A O 1
ATOM 751 N N . LEU A 1 99 ? 5.883 -9.393 -1.978 1.00 96.75 99 LEU A N 1
ATOM 752 C CA . LEU A 1 99 ? 4.527 -8.882 -1.741 1.00 96.75 99 LEU A CA 1
ATOM 753 C C . LEU A 1 99 ? 4.202 -8.788 -0.242 1.00 96.75 99 LEU A C 1
ATOM 755 O O . LEU A 1 99 ? 3.722 -7.759 0.213 1.00 96.75 99 LEU A O 1
ATOM 759 N N . SER A 1 100 ? 4.546 -9.807 0.546 1.00 95.50 100 SER A N 1
ATOM 760 C CA . SER A 1 100 ? 4.307 -9.816 1.996 1.00 95.50 100 SER A CA 1
ATOM 761 C C . SER A 1 100 ? 5.024 -8.687 2.741 1.00 95.50 100 SER A C 1
ATOM 763 O O . SER A 1 100 ? 4.519 -8.190 3.742 1.00 95.50 100 SER A O 1
ATOM 765 N N . LYS A 1 101 ? 6.185 -8.233 2.254 1.00 94.81 101 LYS A N 1
ATOM 766 C CA . LYS A 1 101 ? 6.899 -7.098 2.856 1.00 94.81 101 LYS A CA 1
ATOM 767 C C . LYS A 1 101 ? 6.305 -5.752 2.459 1.00 94.81 101 LYS A C 1
ATOM 769 O O . LYS A 1 101 ? 6.427 -4.807 3.232 1.00 94.81 101 LYS A O 1
ATOM 774 N N . LEU A 1 102 ? 5.710 -5.657 1.269 1.00 97.25 102 LEU A N 1
ATOM 775 C CA . LEU A 1 102 ? 4.936 -4.482 0.860 1.00 97.25 102 LEU A CA 1
ATOM 776 C C . LEU A 1 102 ? 3.657 -4.356 1.684 1.00 97.25 102 LEU A C 1
ATOM 778 O O . LEU A 1 102 ? 3.329 -3.261 2.129 1.00 97.25 102 LEU A O 1
ATOM 782 N N . ILE A 1 103 ? 2.968 -5.477 1.910 1.00 97.88 103 ILE A N 1
ATOM 783 C CA . ILE A 1 103 ? 1.797 -5.537 2.789 1.00 97.88 103 ILE A CA 1
ATOM 784 C C . ILE A 1 103 ? 2.194 -5.046 4.181 1.00 97.88 103 ILE A C 1
ATOM 786 O O . ILE A 1 103 ? 1.645 -4.052 4.633 1.00 97.88 103 ILE A O 1
ATOM 790 N N . ARG A 1 104 ? 3.250 -5.616 4.780 1.00 95.88 104 ARG A N 1
ATOM 791 C CA . ARG A 1 104 ? 3.727 -5.198 6.110 1.00 95.88 104 ARG A CA 1
ATOM 792 C C . ARG A 1 104 ? 4.042 -3.706 6.231 1.00 95.88 104 ARG A C 1
ATOM 794 O O . ARG A 1 104 ? 3.615 -3.075 7.185 1.00 95.88 104 ARG A O 1
ATOM 801 N N . SER A 1 105 ? 4.776 -3.113 5.282 1.00 96.44 105 SER A N 1
ATOM 802 C CA . SER A 1 105 ? 5.058 -1.666 5.355 1.00 96.44 105 SER A CA 1
ATOM 803 C C . SER A 1 105 ? 3.805 -0.811 5.179 1.00 96.44 105 SER A C 1
ATOM 805 O O . SER A 1 105 ? 3.747 0.299 5.701 1.00 96.44 105 SER A O 1
ATOM 807 N N . THR A 1 106 ? 2.820 -1.309 4.435 1.00 98.25 106 THR A N 1
ATOM 808 C CA . THR A 1 106 ? 1.542 -0.628 4.214 1.00 98.25 106 THR A CA 1
ATOM 809 C C . THR A 1 106 ? 0.656 -0.724 5.454 1.00 98.25 106 THR A C 1
ATOM 811 O O . THR A 1 106 ? 0.086 0.282 5.855 1.00 98.25 106 THR A O 1
ATOM 814 N N . GLU A 1 107 ? 0.601 -1.883 6.111 1.00 98.12 107 GLU A N 1
ATOM 815 C CA . GLU A 1 107 ? -0.106 -2.081 7.382 1.00 98.12 107 GLU A CA 1
ATOM 816 C C . GLU A 1 107 ? 0.451 -1.189 8.482 1.00 98.12 107 GLU A C 1
ATOM 818 O O . GLU A 1 107 ? -0.317 -0.447 9.089 1.00 98.12 107 GLU A O 1
ATOM 823 N N . ASP A 1 108 ? 1.778 -1.155 8.645 1.00 96.38 108 ASP A N 1
ATOM 824 C CA . ASP A 1 108 ? 2.441 -0.249 9.586 1.00 96.38 108 ASP A CA 1
ATOM 825 C C . ASP A 1 108 ? 1.985 1.214 9.378 1.00 96.38 108 ASP A C 1
ATOM 827 O O . ASP A 1 108 ? 1.714 1.939 10.333 1.00 96.38 108 ASP A O 1
ATOM 831 N N . ALA A 1 109 ? 1.886 1.666 8.121 1.00 97.69 109 ALA A N 1
ATOM 832 C CA . ALA A 1 109 ? 1.459 3.028 7.796 1.00 97.69 109 ALA A CA 1
ATOM 833 C C . ALA A 1 109 ? -0.034 3.282 8.064 1.00 97.69 109 ALA A C 1
ATOM 835 O O . ALA A 1 109 ? -0.399 4.381 8.482 1.00 97.69 109 ALA A O 1
ATOM 836 N N . LEU A 1 110 ? -0.899 2.291 7.828 1.00 98.06 110 LEU A N 1
ATOM 837 C CA . LEU A 1 110 ? -2.337 2.385 8.104 1.00 98.06 110 LEU A CA 1
ATOM 838 C C . LEU A 1 110 ? -2.627 2.378 9.611 1.00 98.06 110 LEU A C 1
ATOM 840 O O . LEU A 1 110 ? -3.498 3.124 10.068 1.00 98.06 110 LEU A O 1
ATOM 844 N N . THR A 1 111 ? -1.856 1.607 10.380 1.00 97.25 111 THR A N 1
ATOM 845 C CA . THR A 1 111 ? -1.866 1.637 11.847 1.00 97.25 111 THR A CA 1
ATOM 846 C C . THR A 1 111 ? -1.414 3.008 12.355 1.00 97.25 111 THR A C 1
ATOM 848 O O . THR A 1 111 ? -2.133 3.640 13.127 1.00 97.25 111 THR A O 1
ATOM 851 N N . ASP A 1 112 ? -0.304 3.552 11.840 1.00 96.56 112 ASP A N 1
ATOM 852 C CA . ASP A 1 112 ? 0.162 4.908 12.184 1.00 96.56 112 ASP A CA 1
ATOM 853 C C . ASP A 1 112 ? -0.833 6.019 11.800 1.00 96.56 112 ASP A C 1
ATOM 855 O O . ASP A 1 112 ? -0.820 7.107 12.388 1.00 96.56 112 ASP A O 1
ATOM 859 N N . ALA A 1 113 ? -1.658 5.792 10.774 1.00 96.25 113 ALA A N 1
ATOM 860 C CA . ALA A 1 113 ? -2.715 6.709 10.345 1.00 96.25 113 ALA A CA 1
ATOM 861 C C . ALA A 1 113 ? -3.983 6.618 11.219 1.00 96.25 113 ALA A C 1
ATOM 863 O O . ALA A 1 113 ? -4.853 7.495 11.132 1.00 96.25 113 ALA A O 1
ATOM 864 N N . GLY A 1 114 ? -4.094 5.584 12.059 1.00 95.50 114 GLY A N 1
ATOM 865 C CA . GLY A 1 114 ? -5.267 5.309 12.886 1.00 95.50 114 GLY A CA 1
ATOM 866 C C . GLY A 1 114 ? -6.481 4.845 12.078 1.00 95.50 114 GLY A C 1
ATOM 867 O O . GLY A 1 114 ? -7.612 5.189 12.427 1.00 95.50 114 GLY A O 1
ATOM 868 N N . ILE A 1 115 ? -6.269 4.120 10.973 1.00 95.69 115 ILE A N 1
ATOM 869 C CA . ILE A 1 115 ? -7.368 3.551 10.172 1.00 95.69 115 ILE A CA 1
ATOM 870 C C . ILE A 1 115 ? -8.081 2.439 10.941 1.00 95.69 115 ILE A C 1
ATOM 872 O O . ILE A 1 115 ? -9.306 2.416 11.010 1.00 95.69 115 ILE A O 1
ATOM 876 N N . TRP A 1 116 ? -7.322 1.559 11.574 1.00 94.62 116 TRP A N 1
ATOM 877 C CA . TRP A 1 116 ? -7.812 0.515 12.468 1.00 94.62 116 TRP A CA 1
ATOM 878 C C . TRP A 1 116 ? -7.106 0.620 13.812 1.00 94.62 116 TRP A C 1
ATOM 880 O O . TRP A 1 116 ? -6.059 1.261 13.922 1.00 94.62 116 TRP A O 1
ATOM 890 N N . ARG A 1 117 ? -7.695 0.013 14.844 1.00 93.81 117 ARG A N 1
ATOM 891 C CA . ARG A 1 117 ? -7.097 -0.017 16.183 1.00 93.81 117 ARG A CA 1
ATOM 892 C C . ARG A 1 117 ? -5.731 -0.705 16.171 1.00 93.81 117 ARG A C 1
ATOM 894 O O . ARG A 1 117 ? -4.814 -0.241 16.837 1.00 93.81 117 ARG A O 1
ATOM 901 N N . ASP A 1 118 ? -5.633 -1.809 15.438 1.00 92.62 118 ASP A N 1
ATOM 902 C CA . ASP A 1 118 ? -4.441 -2.647 15.353 1.00 92.62 118 ASP A CA 1
ATOM 903 C C . ASP A 1 118 ? -4.478 -3.478 14.057 1.00 92.62 118 ASP A C 1
ATOM 905 O O . ASP A 1 118 ? -5.563 -3.810 13.567 1.00 92.62 118 ASP A O 1
ATOM 909 N N . ASP A 1 119 ? -3.314 -3.812 13.501 1.00 94.50 119 ASP A N 1
ATOM 910 C CA . ASP A 1 119 ? -3.201 -4.606 12.271 1.00 94.50 119 ASP A CA 1
ATOM 911 C C . ASP A 1 119 ? -3.636 -6.067 12.478 1.00 94.50 119 ASP A C 1
ATOM 913 O O . ASP A 1 119 ? -4.063 -6.726 11.530 1.00 94.50 119 ASP A O 1
ATOM 917 N N . CYS A 1 120 ? -3.664 -6.541 13.731 1.00 94.31 120 CYS A N 1
ATOM 918 C CA . CYS A 1 120 ? -4.190 -7.856 14.106 1.00 94.31 120 CYS A CA 1
ATOM 919 C C . CYS A 1 120 ? -5.664 -8.076 13.718 1.00 94.31 120 CYS A C 1
ATOM 921 O O . CYS A 1 120 ? -6.134 -9.215 13.685 1.00 94.31 120 CYS A O 1
ATOM 923 N N . LEU A 1 121 ? -6.394 -7.002 13.403 1.00 93.75 121 LEU A N 1
ATOM 924 C CA . LEU A 1 121 ? -7.765 -7.060 12.903 1.00 93.75 121 LEU A CA 1
ATOM 925 C C . LEU A 1 121 ? -7.851 -7.519 11.442 1.00 93.75 121 LEU A C 1
ATOM 927 O O . LEU A 1 121 ? -8.920 -7.945 11.005 1.00 93.75 121 LEU A O 1
ATOM 931 N N . VAL A 1 122 ? -6.759 -7.469 10.675 1.00 96.31 122 VAL A N 1
ATOM 932 C CA . VAL A 1 122 ? -6.713 -7.975 9.298 1.00 96.31 122 VAL A CA 1
ATOM 933 C C . VAL A 1 122 ? -6.605 -9.498 9.325 1.00 96.31 122 VAL A C 1
ATOM 935 O O . VAL A 1 122 ? -5.533 -10.075 9.481 1.00 96.31 122 VAL A O 1
ATOM 938 N N . VAL A 1 123 ? -7.741 -10.172 9.152 1.00 95.50 123 VAL A N 1
ATOM 939 C CA . VAL A 1 123 ? -7.834 -11.641 9.259 1.00 95.50 123 VAL A CA 1
ATOM 940 C C . VAL A 1 123 ? -7.871 -12.343 7.903 1.00 95.50 123 VAL A C 1
ATOM 942 O O . VAL A 1 123 ? -7.792 -13.570 7.824 1.00 95.50 123 VAL A O 1
ATOM 945 N N . ARG A 1 124 ? -8.019 -11.583 6.813 1.00 95.62 124 ARG A N 1
ATOM 946 C CA . ARG A 1 124 ? -8.066 -12.113 5.448 1.00 95.62 124 ARG A CA 1
ATOM 947 C C . ARG A 1 124 ? -7.584 -11.075 4.444 1.00 95.62 124 ARG A C 1
ATOM 949 O O . ARG A 1 124 ? -7.965 -9.911 4.526 1.00 95.62 124 ARG A O 1
ATOM 956 N N . TYR A 1 125 ? -6.857 -11.532 3.428 1.00 96.75 125 TYR A N 1
ATOM 957 C CA . TYR A 1 125 ? -6.638 -10.747 2.215 1.00 96.75 125 TYR A CA 1
ATOM 958 C C . TYR A 1 125 ? -7.488 -11.264 1.053 1.00 96.75 125 TYR A C 1
ATOM 960 O O . TYR A 1 125 ? -7.725 -12.467 0.945 1.00 96.75 125 TYR A O 1
ATOM 968 N N . THR A 1 126 ? -7.904 -10.363 0.167 1.00 95.25 126 THR A N 1
ATOM 969 C CA . THR A 1 126 ? -8.526 -10.687 -1.128 1.00 95.25 126 THR A CA 1
ATOM 970 C C . THR A 1 126 ? -7.864 -9.873 -2.227 1.00 95.25 126 THR A C 1
ATOM 972 O O . THR A 1 126 ? -7.464 -8.743 -1.975 1.00 95.25 126 THR A O 1
ATOM 975 N N . ASP A 1 127 ? -7.723 -10.431 -3.430 1.00 93.50 127 ASP A N 1
ATOM 976 C CA . ASP A 1 127 ? -7.259 -9.705 -4.627 1.00 93.50 127 ASP A CA 1
ATOM 977 C C . ASP A 1 127 ? -6.001 -8.847 -4.398 1.00 93.50 127 ASP A C 1
ATOM 979 O O . ASP A 1 127 ? -5.889 -7.720 -4.871 1.00 93.50 127 ASP A O 1
ATOM 983 N N . THR A 1 128 ? -5.061 -9.361 -3.603 1.00 97.44 128 THR A N 1
ATOM 984 C CA . THR A 1 128 ? -3.819 -8.667 -3.249 1.00 97.44 128 THR A CA 1
ATOM 985 C C . THR A 1 128 ? -2.696 -9.113 -4.172 1.00 97.44 128 THR A C 1
ATOM 987 O O . THR A 1 128 ? -2.475 -10.307 -4.378 1.00 97.44 128 THR A O 1
ATOM 990 N N . GLY A 1 129 ? -1.947 -8.165 -4.730 1.00 97.56 129 GLY A N 1
ATOM 991 C CA . GLY A 1 129 ? -0.953 -8.496 -5.740 1.00 97.56 129 GLY A CA 1
ATOM 992 C C . GLY A 1 129 ? -0.085 -7.333 -6.181 1.00 97.56 129 GLY A C 1
ATOM 993 O O . GLY A 1 129 ? -0.233 -6.196 -5.741 1.00 97.56 129 GLY A O 1
ATOM 994 N N . LYS A 1 130 ? 0.849 -7.637 -7.084 1.00 98.06 130 LYS A N 1
ATOM 995 C CA . LYS A 1 130 ? 1.649 -6.629 -7.778 1.00 98.06 130 LYS A CA 1
ATOM 996 C C . LYS A 1 130 ? 1.230 -6.567 -9.242 1.00 98.06 130 LYS A C 1
ATOM 998 O O . LYS A 1 130 ? 0.990 -7.602 -9.866 1.00 98.06 130 LYS A O 1
ATOM 1003 N N . ALA A 1 131 ? 1.193 -5.371 -9.802 1.00 97.81 131 ALA A N 1
ATOM 1004 C CA . ALA A 1 131 ? 0.801 -5.123 -11.177 1.00 97.81 131 ALA A CA 1
ATOM 1005 C C . ALA A 1 131 ? 1.716 -4.085 -11.834 1.00 97.81 131 ALA A C 1
ATOM 1007 O O . ALA A 1 131 ? 2.368 -3.275 -11.174 1.00 97.81 131 ALA A O 1
ATOM 1008 N N . TYR A 1 132 ? 1.766 -4.131 -13.159 1.00 97.56 132 TYR A N 1
ATOM 1009 C CA . TYR A 1 132 ? 2.170 -2.983 -13.966 1.00 97.56 132 TYR A CA 1
ATOM 1010 C C . TYR A 1 132 ? 0.916 -2.166 -14.316 1.00 97.56 132 TYR A C 1
ATOM 1012 O O . TYR A 1 132 ? -0.181 -2.724 -14.227 1.00 97.56 132 TYR A O 1
ATOM 1020 N N . PRO A 1 133 ? 1.044 -0.902 -14.758 1.00 96.38 133 PRO A N 1
ATOM 1021 C CA . PRO A 1 133 ? -0.095 -0.129 -15.241 1.00 96.38 133 PRO A CA 1
ATOM 1022 C C . PRO A 1 133 ? -0.921 -0.908 -16.265 1.00 96.38 133 PRO A C 1
ATOM 1024 O O . PRO A 1 133 ? -0.348 -1.569 -17.138 1.00 96.38 133 PRO A O 1
ATOM 1027 N N . ALA A 1 134 ? -2.249 -0.850 -16.116 1.00 91.06 134 ALA A N 1
ATOM 1028 C CA . ALA A 1 134 ? -3.237 -1.604 -16.899 1.00 91.06 134 ALA A CA 1
ATOM 1029 C C . ALA A 1 134 ? -3.107 -3.147 -16.846 1.00 91.06 134 ALA A C 1
ATOM 1031 O O . ALA A 1 134 ? -3.768 -3.848 -17.605 1.00 91.06 134 ALA A O 1
ATOM 1032 N N . GLY A 1 135 ? -2.255 -3.697 -15.972 1.00 90.75 135 GLY A N 1
ATOM 1033 C CA . GLY A 1 135 ? -2.066 -5.144 -15.799 1.00 90.75 135 GLY A CA 1
ATOM 1034 C C . GLY A 1 135 ? -2.996 -5.790 -14.767 1.00 90.75 135 GLY A C 1
ATOM 1035 O O . GLY A 1 135 ? -2.886 -6.992 -14.523 1.00 90.75 135 GLY A O 1
ATOM 1036 N N . ASP A 1 136 ? -3.849 -4.991 -14.131 1.00 95.44 136 ASP A N 1
ATOM 1037 C CA . ASP A 1 136 ? -4.836 -5.376 -13.124 1.00 95.44 136 ASP A CA 1
ATOM 1038 C C . ASP A 1 136 ? -5.961 -4.326 -13.116 1.00 95.44 136 ASP A C 1
ATOM 1040 O O . ASP A 1 136 ? -5.707 -3.176 -13.479 1.00 95.44 136 ASP A O 1
ATOM 1044 N N . GLU A 1 137 ? -7.176 -4.695 -12.706 1.00 94.81 137 GLU A N 1
ATOM 1045 C CA . GLU A 1 137 ? -8.323 -3.774 -12.633 1.00 94.81 137 GLU A CA 1
ATOM 1046 C C . GLU A 1 137 ? -8.052 -2.610 -11.672 1.00 94.81 137 GLU A C 1
ATOM 1048 O O . GLU A 1 137 ? -8.436 -1.474 -11.939 1.00 94.81 137 GLU A O 1
ATOM 1053 N N . LEU A 1 138 ? -7.329 -2.881 -10.581 1.00 96.38 138 LEU A N 1
ATOM 1054 C CA . LEU A 1 138 ? -6.954 -1.876 -9.587 1.00 96.38 138 LEU A CA 1
ATOM 1055 C C . LEU A 1 138 ? -5.543 -1.310 -9.820 1.00 96.38 138 LEU A C 1
ATOM 1057 O O . LEU A 1 138 ? -5.019 -0.589 -8.969 1.00 96.38 138 LEU A O 1
ATOM 1061 N N . ALA A 1 139 ? -4.896 -1.635 -10.947 1.00 97.00 139 ALA A N 1
ATOM 1062 C CA . ALA A 1 139 ? -3.591 -1.070 -11.267 1.00 97.00 139 ALA A CA 1
ATOM 1063 C C . ALA A 1 139 ? -3.710 0.424 -11.586 1.00 97.00 139 ALA A C 1
ATOM 1065 O O . ALA A 1 139 ? -4.461 0.845 -12.464 1.00 97.00 139 ALA A O 1
ATOM 1066 N N . LEU A 1 140 ? -2.883 1.219 -10.920 1.00 97.81 140 LEU A N 1
ATOM 1067 C CA . LEU A 1 140 ? -2.764 2.648 -11.166 1.00 97.81 140 LEU A CA 1
ATOM 1068 C C . LEU A 1 140 ? -2.008 2.919 -12.476 1.00 97.81 140 LEU A C 1
ATOM 1070 O O . LEU A 1 140 ? -1.308 2.066 -13.028 1.00 97.81 140 LEU A O 1
ATOM 1074 N N . THR A 1 141 ? -2.109 4.147 -12.978 1.00 96.44 141 THR A N 1
ATOM 1075 C CA . THR A 1 141 ? -1.325 4.601 -14.140 1.00 96.44 141 THR A CA 1
ATOM 1076 C C . THR A 1 141 ? 0.133 4.908 -13.782 1.00 96.44 141 THR A C 1
ATOM 1078 O O . THR A 1 141 ? 1.005 4.900 -14.651 1.00 96.44 141 THR A O 1
ATOM 1081 N N . SER A 1 142 ? 0.417 5.139 -12.500 1.00 96.00 142 SER A N 1
ATOM 1082 C CA . SER A 1 142 ? 1.737 5.428 -11.940 1.00 96.00 142 SER A CA 1
ATOM 1083 C C . SER A 1 142 ? 2.012 4.544 -10.712 1.00 96.00 142 SER A C 1
ATOM 1085 O O . SER A 1 142 ? 1.104 3.864 -10.231 1.00 96.00 142 SER A O 1
ATOM 1087 N N . PRO A 1 143 ? 3.261 4.477 -10.209 1.00 97.62 143 PRO A N 1
ATOM 1088 C CA . PRO A 1 143 ? 3.565 3.683 -9.025 1.00 97.62 143 PRO A CA 1
ATOM 1089 C C . PRO A 1 143 ? 2.733 4.093 -7.806 1.00 97.62 143 PRO A C 1
ATOM 1091 O O . PRO A 1 143 ? 2.559 5.285 -7.538 1.00 97.62 143 PRO A O 1
ATOM 1094 N N . GLY A 1 144 ? 2.258 3.099 -7.061 1.00 98.12 144 GLY A N 1
ATOM 1095 C CA . GLY A 1 144 ? 1.424 3.316 -5.885 1.00 98.12 144 GLY A CA 1
ATOM 1096 C C . GLY A 1 144 ? 0.714 2.048 -5.428 1.00 98.12 144 GLY A C 1
ATOM 1097 O O . GLY A 1 144 ? 1.095 0.941 -5.812 1.00 98.12 144 GLY A O 1
ATOM 1098 N N . VAL A 1 145 ? -0.328 2.206 -4.618 1.00 98.69 145 VAL A N 1
ATOM 1099 C CA . VAL A 1 145 ? -1.194 1.118 -4.157 1.00 98.69 145 VAL A CA 1
ATOM 1100 C C . VAL A 1 145 ? -2.649 1.573 -4.104 1.00 98.69 145 VAL A C 1
ATOM 1102 O O . VAL A 1 145 ? -2.940 2.696 -3.685 1.00 98.69 145 VAL A O 1
ATOM 1105 N N . VAL A 1 146 ? -3.556 0.681 -4.500 1.00 98.56 146 VAL A N 1
ATOM 1106 C CA . VAL A 1 146 ? -4.981 0.774 -4.163 1.00 98.56 146 VAL A CA 1
ATOM 1107 C C . VAL A 1 146 ? -5.256 -0.194 -3.024 1.00 98.56 146 VAL A C 1
ATOM 1109 O O . VAL A 1 146 ? -4.964 -1.386 -3.136 1.00 98.56 146 VAL A O 1
ATOM 1112 N N . ILE A 1 147 ? -5.798 0.329 -1.929 1.00 98.44 147 ILE A N 1
ATOM 1113 C CA . ILE A 1 147 ? -6.130 -0.413 -0.716 1.00 98.44 147 ILE A CA 1
ATOM 1114 C C . ILE A 1 147 ? -7.642 -0.376 -0.555 1.00 98.44 147 ILE A C 1
ATOM 1116 O O . ILE A 1 147 ? -8.241 0.699 -0.570 1.00 98.44 147 ILE A O 1
ATOM 1120 N N . ARG A 1 148 ? -8.268 -1.536 -0.381 1.00 97.56 148 ARG A N 1
ATOM 1121 C CA . ARG A 1 148 ? -9.706 -1.642 -0.111 1.00 97.56 148 ARG A CA 1
ATOM 1122 C C . ARG A 1 148 ? -9.920 -2.442 1.159 1.00 97.56 148 ARG A C 1
ATOM 1124 O O . ARG A 1 148 ? -9.288 -3.480 1.346 1.00 97.56 148 ARG A O 1
ATOM 1131 N N . ILE A 1 149 ? -10.793 -1.946 2.024 1.00 95.38 149 ILE A N 1
ATOM 1132 C CA . ILE A 1 149 ? -11.033 -2.508 3.352 1.00 95.38 149 ILE A CA 1
ATOM 1133 C C . ILE A 1 149 ? -12.514 -2.833 3.469 1.00 95.38 149 ILE A C 1
ATOM 1135 O O . ILE A 1 149 ? -13.360 -1.980 3.201 1.00 95.38 149 ILE A O 1
ATOM 1139 N N . TRP A 1 150 ? -12.822 -4.050 3.902 1.00 93.31 150 TRP A N 1
ATOM 1140 C CA . TRP A 1 150 ? -14.172 -4.485 4.227 1.00 93.31 150 TRP A CA 1
ATOM 1141 C C . TRP A 1 150 ? -14.223 -5.014 5.656 1.00 93.31 150 TRP A C 1
ATOM 1143 O O . TRP A 1 150 ? -13.264 -5.646 6.102 1.00 93.31 150 TRP A O 1
ATOM 1153 N N . PRO A 1 151 ? -15.352 -4.841 6.354 1.00 88.69 151 PRO A N 1
ATOM 1154 C CA . PRO A 1 151 ? -15.661 -5.680 7.501 1.00 88.69 151 PRO A CA 1
ATOM 1155 C C . PRO A 1 151 ? -15.787 -7.141 7.048 1.00 88.69 151 PRO A C 1
ATOM 1157 O O . PRO A 1 151 ? -16.269 -7.426 5.946 1.00 88.69 151 PRO A O 1
ATOM 1160 N N . LEU A 1 152 ? -15.379 -8.084 7.893 1.00 87.38 152 LEU A N 1
ATOM 1161 C CA . LEU A 1 152 ? -15.675 -9.493 7.664 1.00 87.38 152 LEU A CA 1
ATOM 1162 C C . LEU A 1 152 ? -17.187 -9.715 7.844 1.00 87.38 152 LEU A C 1
ATOM 1164 O O . LEU A 1 152 ? -17.718 -9.481 8.925 1.00 87.38 152 LEU A O 1
ATOM 1168 N N . ALA A 1 153 ? -17.872 -10.157 6.784 1.00 70.75 153 ALA A N 1
ATOM 1169 C CA . ALA A 1 153 ? -19.333 -10.314 6.773 1.00 70.75 153 ALA A CA 1
ATOM 1170 C C . ALA A 1 153 ? -19.851 -11.232 7.899 1.00 70.75 153 ALA A C 1
ATOM 1172 O O . ALA A 1 153 ? -20.856 -10.913 8.524 1.00 70.75 153 ALA A O 1
ATOM 1173 N N . ASP A 1 154 ? -19.105 -12.294 8.215 1.00 67.81 154 ASP A N 1
ATOM 1174 C CA . ASP A 1 154 ? -19.439 -13.268 9.262 1.00 67.81 154 ASP A CA 1
ATOM 1175 C C . ASP A 1 154 ? -18.558 -13.087 10.510 1.00 67.81 154 ASP A C 1
ATOM 1177 O O . ASP A 1 154 ? -18.129 -14.054 11.137 1.00 67.81 154 ASP A O 1
ATOM 1181 N N . ALA A 1 155 ? -18.220 -11.843 10.869 1.00 59.69 155 ALA A N 1
ATOM 1182 C CA . ALA A 1 155 ? -17.374 -11.553 12.032 1.00 59.69 155 ALA A CA 1
ATOM 1183 C C . ALA A 1 155 ? -17.957 -12.050 13.370 1.00 59.69 155 ALA A C 1
ATOM 1185 O O . ALA A 1 155 ? -17.250 -12.049 14.377 1.00 59.69 155 ALA A O 1
ATOM 1186 N N . CYS A 1 156 ? -19.231 -12.456 13.396 1.00 52.75 156 CYS A N 1
ATOM 1187 C CA . CYS A 1 156 ? -19.919 -12.967 14.573 1.00 52.75 156 CYS A CA 1
ATOM 1188 C C . CYS A 1 156 ? -20.756 -14.201 14.264 1.00 52.75 156 CYS A C 1
ATOM 1190 O O . CYS A 1 156 ? -21.537 -14.212 13.321 1.00 52.75 156 CYS A O 1
ATOM 1192 N N . ALA A 1 157 ? -20.641 -15.212 15.124 1.00 52.91 157 ALA A N 1
ATOM 1193 C CA . ALA A 1 157 ? -21.418 -16.449 15.049 1.00 52.91 157 ALA A CA 1
ATOM 1194 C C . ALA A 1 157 ? -22.808 -16.346 15.713 1.00 52.91 157 ALA A C 1
ATOM 1196 O O . ALA A 1 157 ? -23.485 -17.359 15.865 1.00 52.91 157 ALA A O 1
ATOM 1197 N N . HIS A 1 158 ? -23.222 -15.158 16.163 1.00 52.38 158 HIS A N 1
ATOM 1198 C CA . HIS A 1 158 ? -24.453 -14.955 16.929 1.00 52.38 158 HIS A CA 1
ATOM 1199 C C . HIS A 1 158 ? -25.379 -13.919 16.284 1.00 52.38 158 HIS A C 1
ATOM 1201 O O . HIS A 1 158 ? -24.935 -12.876 15.813 1.00 52.38 158 HIS A O 1
ATOM 1207 N N . GLU A 1 159 ? -26.679 -14.214 16.339 1.00 43.16 159 GLU A N 1
ATOM 1208 C CA . GLU A 1 159 ? -27.788 -13.544 15.638 1.00 43.16 159 GLU A CA 1
ATOM 1209 C C . GLU A 1 159 ? -28.159 -12.155 16.208 1.00 43.16 159 GLU A C 1
ATOM 1211 O O . GLU A 1 159 ? -28.965 -11.430 15.630 1.00 43.16 159 GLU A O 1
ATOM 1216 N N . TRP A 1 160 ? -27.577 -11.759 17.347 1.00 50.81 160 TRP A N 1
ATOM 1217 C CA . TRP A 1 160 ? -27.931 -10.521 18.048 1.00 50.81 160 TRP A CA 1
ATOM 1218 C C . TRP A 1 160 ? -27.032 -9.345 17.633 1.00 50.81 160 TRP A C 1
ATOM 1220 O O . TRP A 1 160 ? -25.888 -9.224 18.080 1.00 50.81 160 TRP A O 1
ATOM 1230 N N . HIS A 1 161 ? -27.573 -8.446 16.811 1.00 53.09 161 HIS A N 1
ATOM 1231 C CA . HIS A 1 161 ? -27.008 -7.122 16.557 1.00 53.09 161 HIS A CA 1
ATOM 1232 C C . HIS A 1 161 ? -27.770 -6.108 17.416 1.00 53.09 161 HIS A C 1
ATOM 1234 O O . HIS A 1 161 ? -28.873 -5.703 17.054 1.00 53.09 161 HIS A O 1
ATOM 1240 N N . GLY A 1 162 ? -27.217 -5.736 18.574 1.00 46.56 162 GLY A N 1
ATOM 1241 C CA . GLY A 1 162 ? -27.789 -4.665 19.396 1.00 46.56 162 GLY A CA 1
ATOM 1242 C C . GLY A 1 162 ? -27.960 -3.399 18.552 1.00 46.56 162 GLY A C 1
ATOM 1243 O O . GLY A 1 162 ? -27.006 -2.933 17.928 1.00 46.56 162 GLY A O 1
ATOM 1244 N N . ALA A 1 163 ? -29.187 -2.880 18.484 1.00 47.41 163 ALA A N 1
ATOM 1245 C CA . ALA A 1 163 ? -29.567 -1.710 17.686 1.00 47.41 163 ALA A CA 1
ATOM 1246 C C . ALA A 1 163 ? -29.018 -0.378 18.248 1.00 47.41 163 ALA A C 1
ATOM 1248 O O . ALA A 1 163 ? -29.263 0.692 17.699 1.00 47.41 163 ALA A O 1
ATOM 1249 N N . ASP A 1 164 ? -28.294 -0.450 19.358 1.00 51.91 164 ASP A N 1
ATOM 1250 C CA . ASP A 1 164 ? -27.938 0.630 20.269 1.00 51.91 164 ASP A CA 1
ATOM 1251 C C . ASP A 1 164 ? -26.482 1.115 20.122 1.00 51.91 164 ASP A C 1
ATOM 1253 O O . ASP A 1 164 ? -26.065 2.037 20.819 1.00 51.91 164 ASP A O 1
ATOM 1257 N N . GLY A 1 165 ? -25.707 0.555 19.181 1.00 48.81 165 GLY A N 1
ATOM 1258 C CA . GLY A 1 165 ? -24.345 1.024 18.872 1.00 48.81 165 GLY A CA 1
ATOM 1259 C C . GLY A 1 165 ? -23.327 0.804 19.999 1.00 48.81 165 GLY A C 1
ATOM 1260 O O . GLY A 1 165 ? -22.264 1.423 20.002 1.00 48.81 165 GLY A O 1
ATOM 1261 N N . GLY A 1 166 ? -23.665 -0.046 20.973 1.00 54.88 166 GLY A N 1
ATOM 1262 C CA . GLY A 1 166 ? -22.781 -0.470 22.051 1.00 54.88 166 GLY A CA 1
ATOM 1263 C C . GLY A 1 166 ? -21.975 -1.724 21.709 1.00 54.88 166 GLY A C 1
ATOM 1264 O O . GLY A 1 166 ? -22.267 -2.449 20.755 1.00 54.88 166 GLY A O 1
ATOM 1265 N N . ARG A 1 167 ? -20.973 -2.002 22.548 1.00 58.09 167 ARG A N 1
ATOM 1266 C CA . ARG A 1 167 ? -20.150 -3.215 22.508 1.00 58.09 167 ARG A CA 1
ATOM 1267 C C . ARG A 1 167 ? -21.026 -4.462 22.470 1.00 58.09 167 ARG A C 1
ATOM 1269 O O . ARG A 1 167 ? -21.800 -4.695 23.397 1.00 58.09 167 ARG A O 1
ATOM 1276 N N . CYS A 1 168 ? -20.892 -5.285 21.431 1.00 58.25 168 CYS A N 1
ATOM 1277 C CA . CYS A 1 168 ? -21.663 -6.522 21.346 1.00 58.25 168 CYS A CA 1
ATOM 1278 C C . CYS A 1 168 ? -21.321 -7.429 22.547 1.00 58.25 168 CYS A C 1
ATOM 1280 O O . CYS A 1 168 ? -20.146 -7.748 22.743 1.00 58.25 168 CYS A O 1
ATOM 1282 N N . PRO A 1 169 ? -22.306 -7.878 23.344 1.00 56.38 169 PRO A N 1
ATOM 1283 C CA . PRO A 1 169 ? -22.051 -8.652 24.560 1.00 56.38 169 PRO A CA 1
ATOM 1284 C C . PRO A 1 169 ? -21.504 -10.065 24.292 1.00 56.38 169 PRO A C 1
ATOM 1286 O O . PRO A 1 169 ? -20.928 -10.664 25.195 1.00 56.38 169 PRO A O 1
ATOM 1289 N N . GLY A 1 170 ? -21.657 -10.593 23.071 1.00 58.16 170 GLY A N 1
ATOM 1290 C CA . GLY A 1 170 ? -21.123 -11.904 22.683 1.00 58.16 170 GLY A CA 1
ATOM 1291 C C . GLY A 1 170 ? -19.640 -11.865 22.309 1.00 58.16 170 GLY A C 1
ATOM 1292 O O . GLY A 1 170 ? -18.837 -12.615 22.857 1.00 58.16 170 GLY A O 1
ATOM 1293 N N . CYS A 1 171 ? -19.266 -10.974 21.390 1.00 61.38 171 CYS A N 1
ATOM 1294 C CA . CYS A 1 171 ? -17.914 -10.918 20.825 1.00 61.38 171 CYS A CA 1
ATOM 1295 C C . CYS A 1 171 ? -17.047 -9.772 21.372 1.00 61.38 171 CYS A C 1
ATOM 1297 O O . CYS A 1 171 ? -15.833 -9.780 21.185 1.00 61.38 171 CYS A O 1
ATOM 1299 N N . GLY A 1 172 ? -17.641 -8.785 22.046 1.00 60.09 172 GLY A N 1
ATOM 1300 C CA . GLY A 1 172 ? -16.919 -7.655 22.621 1.00 60.09 172 GLY A CA 1
ATOM 1301 C C . GLY A 1 172 ? -16.439 -6.605 21.610 1.00 60.09 172 GLY A C 1
ATOM 1302 O O . GLY A 1 172 ? -15.508 -5.870 21.934 1.00 60.09 172 GLY A O 1
ATOM 1303 N N . TRP A 1 173 ? -17.017 -6.511 20.409 1.00 61.44 173 TRP A N 1
ATOM 1304 C CA . TRP A 1 173 ? -16.658 -5.484 19.413 1.00 61.44 173 TRP A CA 1
ATOM 1305 C C . TRP A 1 173 ? -17.728 -4.386 19.327 1.00 61.44 173 TRP A C 1
ATOM 1307 O O . TRP A 1 173 ? -18.923 -4.693 19.340 1.00 61.44 173 TRP A O 1
ATOM 1317 N N . ASP A 1 174 ? -17.297 -3.122 19.240 1.00 54.16 174 ASP A N 1
ATOM 1318 C CA . ASP A 1 174 ? -18.164 -1.925 19.251 1.00 54.16 174 ASP A CA 1
ATOM 1319 C C . ASP A 1 174 ? -18.866 -1.667 17.905 1.00 54.16 174 ASP A C 1
ATOM 1321 O O . ASP A 1 174 ? -19.864 -0.955 17.849 1.00 54.16 174 ASP A O 1
ATOM 1325 N N . SER A 1 175 ? -18.372 -2.266 16.815 1.00 55.03 175 SER A N 1
ATOM 1326 C CA . SER A 1 175 ? -18.745 -1.868 15.454 1.00 55.03 175 SER A CA 1
ATOM 1327 C C . SER A 1 175 ? -18.923 -3.075 14.539 1.00 55.03 175 SER A C 1
ATOM 1329 O O . SER A 1 175 ? -18.063 -3.382 13.715 1.00 55.03 175 SER A O 1
ATOM 1331 N N . HIS A 1 176 ? -20.064 -3.750 14.631 1.00 51.44 176 HIS A N 1
ATOM 1332 C CA . HIS A 1 176 ? -20.528 -4.506 13.469 1.00 51.44 176 HIS A CA 1
ATOM 1333 C C . HIS A 1 176 ? -21.130 -3.468 12.531 1.00 51.44 176 HIS A C 1
ATOM 1335 O O . HIS A 1 176 ? -21.922 -2.640 12.991 1.00 51.44 176 HIS A O 1
ATOM 1341 N N . PRO A 1 177 ? -20.828 -3.482 11.228 1.00 47.59 177 PRO A N 1
ATOM 1342 C CA . PRO A 1 177 ? -21.807 -2.954 10.305 1.00 47.59 177 PRO A CA 1
ATOM 1343 C C . PRO A 1 177 ? -23.075 -3.755 10.599 1.00 47.59 177 PRO A C 1
ATOM 1345 O O . PRO A 1 177 ? -23.082 -4.971 10.402 1.00 47.59 177 PRO A O 1
ATOM 1348 N N . ILE A 1 178 ? -24.128 -3.102 11.101 1.00 46.72 178 ILE A N 1
ATOM 1349 C CA . ILE A 1 178 ? -25.480 -3.617 10.881 1.00 46.72 178 ILE A CA 1
ATOM 1350 C C . ILE A 1 178 ? -25.479 -3.917 9.383 1.00 46.72 178 ILE A C 1
ATOM 1352 O O . ILE A 1 178 ? -25.150 -2.987 8.631 1.00 46.72 178 ILE A O 1
ATOM 1356 N N . PRO A 1 179 ? -25.683 -5.176 8.939 1.00 39.72 179 PRO A N 1
ATOM 1357 C CA . PRO A 1 179 ? -25.706 -5.467 7.518 1.00 39.72 179 PRO A CA 1
ATOM 1358 C C . PRO A 1 179 ? -26.660 -4.445 6.942 1.00 39.72 179 PRO A C 1
ATOM 1360 O O . PRO A 1 179 ? -27.807 -4.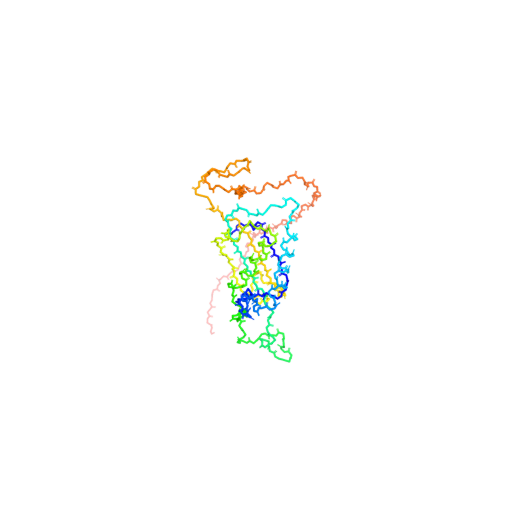374 7.384 1.00 39.72 179 PRO A O 1
ATOM 1363 N N . ALA A 1 180 ? -26.137 -3.556 6.096 1.00 39.69 180 ALA A N 1
ATOM 1364 C CA . ALA A 1 180 ? -26.957 -2.520 5.526 1.00 39.69 180 ALA A CA 1
ATOM 1365 C C . ALA A 1 180 ? -28.052 -3.278 4.781 1.00 39.69 180 ALA A C 1
ATOM 1367 O O . ALA A 1 180 ? -27.823 -3.819 3.697 1.00 39.69 180 ALA A O 1
ATOM 1368 N N . GLY A 1 181 ? -29.241 -3.335 5.386 1.00 39.44 181 GLY A N 1
ATOM 1369 C CA . GLY A 1 181 ? -30.464 -3.452 4.626 1.00 39.44 181 GLY A CA 1
ATOM 1370 C C . GLY A 1 181 ? -30.358 -2.440 3.484 1.00 39.44 181 GLY A C 1
ATOM 1371 O O . GLY A 1 181 ? -29.674 -1.420 3.647 1.00 39.44 181 GLY A O 1
ATOM 1372 N N . PRO A 1 182 ? -30.932 -2.759 2.312 1.00 34.09 182 PRO A N 1
ATOM 1373 C CA . PRO A 1 182 ? -30.685 -2.030 1.072 1.00 34.09 182 PRO A CA 1
ATOM 1374 C C . PRO A 1 182 ? -30.658 -0.529 1.348 1.00 34.09 182 PRO A C 1
ATOM 1376 O O . PRO A 1 182 ? -31.596 -0.011 1.950 1.00 34.09 182 PRO A O 1
ATOM 1379 N N . ALA A 1 183 ? -29.530 0.100 1.000 1.00 38.22 183 ALA A N 1
ATOM 1380 C CA . ALA A 1 183 ? -29.175 1.463 1.366 1.00 38.22 183 ALA A CA 1
ATOM 1381 C C . ALA A 1 183 ? -30.409 2.372 1.425 1.00 38.22 183 ALA A C 1
ATOM 1383 O O . ALA A 1 183 ? -31.036 2.637 0.398 1.00 38.22 183 ALA A O 1
ATOM 1384 N N . VAL A 1 184 ? -30.758 2.850 2.621 1.00 36.06 184 VAL A N 1
ATOM 1385 C CA . VAL A 1 184 ? -31.733 3.932 2.747 1.00 36.06 184 VAL A CA 1
ATOM 1386 C C . VAL A 1 184 ? -31.030 5.183 2.240 1.00 36.06 184 VAL A C 1
ATOM 1388 O O . VAL A 1 184 ? -30.257 5.824 2.947 1.00 36.06 184 VAL A O 1
ATOM 1391 N N . ILE A 1 185 ? -31.243 5.476 0.961 1.00 39.56 185 ILE A N 1
ATOM 1392 C CA . ILE A 1 185 ? -30.883 6.750 0.352 1.00 39.56 185 ILE A CA 1
ATOM 1393 C C . ILE A 1 185 ? -31.691 7.818 1.107 1.00 39.56 185 ILE A C 1
ATOM 1395 O O . ILE A 1 185 ? -32.915 7.677 1.180 1.00 39.56 185 ILE A O 1
ATOM 1399 N N . PRO A 1 186 ? -31.075 8.862 1.689 1.00 35.53 186 PRO A N 1
ATOM 1400 C CA . PRO A 1 186 ? -31.841 9.949 2.278 1.00 35.53 186 PRO A CA 1
ATOM 1401 C C . PRO A 1 186 ? -32.687 10.603 1.183 1.00 35.53 186 PRO A C 1
ATOM 1403 O O . PRO A 1 186 ? -32.179 11.100 0.175 1.00 35.53 186 PRO A O 1
ATOM 1406 N N . ALA A 1 187 ? -34.001 10.546 1.372 1.00 43.09 187 ALA A N 1
ATOM 1407 C CA . ALA A 1 187 ? -34.971 11.211 0.528 1.00 43.09 187 ALA A CA 1
ATOM 1408 C C . ALA A 1 187 ? -34.903 12.719 0.784 1.00 43.09 187 ALA A C 1
ATOM 1410 O O . ALA A 1 187 ? -35.622 13.205 1.641 1.00 43.09 187 ALA A O 1
ATOM 1411 N N . GLU A 1 188 ? -34.026 13.435 0.075 1.00 43.62 188 GLU A N 1
ATOM 1412 C CA . GLU A 1 188 ? -34.220 14.849 -0.288 1.00 43.62 188 GLU A CA 1
ATOM 141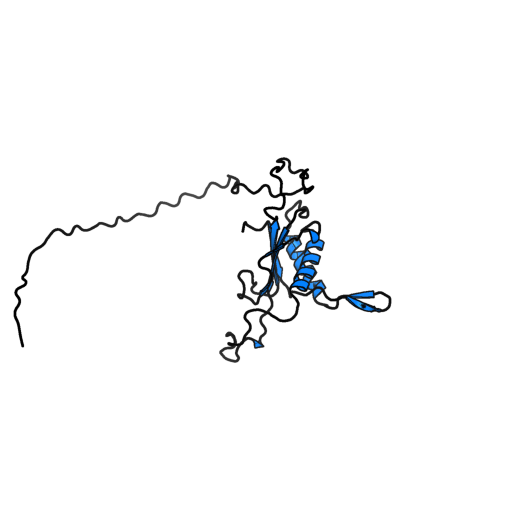3 C C . GLU A 1 188 ? -33.068 15.363 -1.162 1.00 43.62 188 GLU A C 1
ATOM 1415 O O . GLU A 1 188 ? -32.124 15.963 -0.669 1.00 43.62 188 GLU A O 1
ATOM 1420 N N . ILE A 1 189 ? -33.165 15.133 -2.477 1.00 41.25 189 ILE A N 1
ATOM 1421 C CA . ILE A 1 189 ? -32.971 16.164 -3.517 1.00 41.25 189 ILE A CA 1
ATOM 1422 C C . ILE A 1 189 ? -33.911 15.780 -4.674 1.00 41.25 189 ILE A C 1
ATOM 1424 O O . ILE A 1 189 ? -33.499 15.238 -5.698 1.00 41.25 189 ILE A O 1
ATOM 1428 N N . THR A 1 190 ? -35.217 15.997 -4.505 1.00 38.06 190 THR A N 1
ATOM 1429 C CA . THR A 1 190 ? -36.191 15.888 -5.602 1.00 38.06 190 THR A CA 1
ATOM 1430 C C . THR A 1 190 ? -36.439 17.256 -6.215 1.00 38.06 190 THR A C 1
ATOM 1432 O O . THR A 1 190 ? -37.315 17.986 -5.764 1.00 38.06 190 THR A O 1
ATOM 1435 N N . ALA A 1 191 ? -35.697 17.577 -7.273 1.00 40.34 191 ALA A N 1
ATOM 1436 C CA . ALA A 1 191 ? -36.178 18.417 -8.371 1.00 40.34 191 ALA A CA 1
ATOM 1437 C C . ALA A 1 191 ? -35.251 18.264 -9.587 1.00 40.34 191 ALA A C 1
ATOM 1439 O O . ALA A 1 191 ? -34.445 19.138 -9.892 1.00 40.34 191 ALA A O 1
ATOM 1440 N N . VAL A 1 192 ? -35.369 17.143 -10.302 1.00 41.66 192 VAL A N 1
ATOM 1441 C CA . VAL A 1 192 ? -34.921 17.071 -11.700 1.00 41.66 192 VAL A CA 1
ATOM 1442 C C . VAL A 1 192 ? -36.153 17.364 -12.563 1.00 41.66 192 VAL A C 1
ATOM 1444 O O . VAL A 1 192 ? -37.149 16.646 -12.427 1.00 41.66 192 VAL A O 1
ATOM 1447 N N . PRO A 1 193 ? -36.161 18.404 -13.417 1.00 42.16 193 PRO A N 1
ATOM 1448 C CA . PRO A 1 193 ? -37.291 18.646 -14.301 1.00 42.16 193 PRO A CA 1
ATOM 1449 C C . PRO A 1 193 ? -37.465 17.465 -15.263 1.00 42.16 193 PRO A C 1
ATOM 1451 O O . PRO A 1 193 ? -36.517 16.990 -15.888 1.00 42.16 193 PRO A O 1
ATOM 1454 N N . LYS A 1 194 ? -38.709 16.990 -15.352 1.00 42.34 194 LYS A N 1
ATOM 1455 C CA . LYS A 1 194 ? -39.168 15.887 -16.200 1.00 42.34 194 LYS A CA 1
ATOM 1456 C C . LYS A 1 194 ? -38.766 16.142 -17.658 1.00 42.34 194 LYS A C 1
ATOM 1458 O O . LYS A 1 194 ? -39.354 16.996 -18.318 1.00 42.34 194 LYS A O 1
ATOM 1463 N N . MET A 1 195 ? -37.788 15.391 -18.167 1.00 36.66 195 MET A N 1
ATOM 1464 C CA . MET A 1 195 ? -37.535 15.323 -19.608 1.00 36.66 195 MET A CA 1
ATOM 1465 C C . MET A 1 195 ? -38.792 14.782 -20.312 1.00 36.66 195 MET A C 1
ATOM 1467 O O . MET A 1 195 ? -39.402 13.829 -19.812 1.00 36.66 195 MET A O 1
ATOM 1471 N N . PRO A 1 196 ? -39.222 15.376 -21.439 1.00 48.88 196 PRO A N 1
ATOM 1472 C CA . PRO A 1 196 ? -40.366 14.870 -22.181 1.00 48.88 196 PRO A CA 1
ATOM 1473 C C . PRO A 1 196 ? -40.069 13.471 -22.733 1.00 48.88 196 PRO A C 1
ATOM 1475 O O . PRO A 1 196 ? -38.950 13.172 -23.150 1.00 48.88 196 PRO A O 1
ATOM 1478 N N . ALA A 1 197 ? -41.091 12.615 -22.698 1.00 46.22 197 ALA A N 1
ATOM 1479 C CA . ALA A 1 197 ? -41.014 11.231 -23.142 1.00 46.22 197 ALA A CA 1
ATOM 1480 C C . ALA A 1 197 ? -40.542 11.138 -24.607 1.00 46.22 197 ALA A C 1
ATOM 1482 O O . ALA A 1 197 ? -40.960 11.960 -25.429 1.00 46.22 197 ALA A O 1
ATOM 1483 N N . PRO A 1 198 ? -39.707 10.144 -24.960 1.00 38.44 198 PRO A N 1
ATOM 1484 C CA . PRO A 1 198 ? -39.313 9.938 -26.343 1.00 38.44 198 PRO A CA 1
ATOM 1485 C C . PRO A 1 198 ? -40.545 9.588 -27.184 1.00 38.44 198 PRO A C 1
ATOM 1487 O O . PRO A 1 198 ? -41.352 8.735 -26.808 1.00 38.44 198 PRO A O 1
ATOM 1490 N N . LEU A 1 199 ? -40.683 10.260 -28.329 1.00 40.34 199 LEU A N 1
ATOM 1491 C CA . LEU A 1 199 ? -41.683 9.944 -29.343 1.00 40.34 199 LEU A CA 1
ATOM 1492 C C . LEU A 1 199 ? -41.474 8.501 -29.814 1.00 40.34 199 LEU A C 1
ATOM 1494 O O . LEU A 1 199 ? -40.516 8.192 -30.522 1.00 40.34 199 LEU A O 1
ATOM 1498 N N . VAL A 1 200 ? -42.385 7.617 -29.415 1.00 43.56 200 VAL A N 1
ATOM 1499 C CA . VAL A 1 200 ? -42.509 6.275 -29.978 1.00 43.56 200 VAL A CA 1
ATOM 1500 C C . VAL A 1 200 ? -43.097 6.433 -31.375 1.00 43.56 200 VAL A C 1
ATOM 1502 O O . VAL A 1 200 ? -44.266 6.783 -31.522 1.00 43.56 200 VAL A O 1
ATOM 1505 N N . VAL A 1 201 ? -42.289 6.194 -32.406 1.00 39.44 201 VAL A N 1
ATOM 1506 C CA . VAL A 1 201 ? -42.786 6.069 -33.779 1.00 39.44 201 VAL A CA 1
ATOM 1507 C C . VAL A 1 201 ? -43.312 4.639 -33.939 1.00 39.44 201 VAL A C 1
ATOM 1509 O O . VAL A 1 201 ? -42.526 3.698 -33.809 1.00 39.44 201 VAL A O 1
ATOM 1512 N N . PRO A 1 202 ? -44.619 4.422 -34.166 1.00 39.06 202 PRO A N 1
ATOM 1513 C CA . PRO A 1 202 ? -45.151 3.075 -34.311 1.00 39.06 202 PRO A CA 1
ATOM 1514 C C . PRO A 1 202 ? -44.689 2.450 -35.634 1.00 39.06 202 PRO A C 1
ATOM 1516 O O . PRO A 1 202 ? -44.881 3.015 -36.710 1.00 39.06 202 PRO A O 1
ATOM 1519 N N . TYR A 1 203 ? -44.111 1.251 -35.547 1.00 40.53 203 TYR A N 1
ATOM 1520 C CA . TYR A 1 203 ? -43.869 0.369 -36.686 1.00 40.53 203 TYR A CA 1
ATOM 1521 C C . TYR A 1 203 ? -45.219 -0.051 -37.288 1.00 40.53 203 TYR A C 1
ATOM 1523 O O . TYR A 1 203 ? -45.972 -0.811 -36.678 1.00 40.53 203 TYR A O 1
ATOM 1531 N N . GLN A 1 204 ? -45.553 0.471 -38.471 1.00 41.62 204 GLN A N 1
ATOM 1532 C CA . GLN A 1 204 ? -46.737 0.041 -39.213 1.00 41.62 204 GLN A CA 1
ATOM 1533 C C . GLN A 1 204 ? -46.423 -1.247 -39.978 1.00 41.62 204 GLN A C 1
ATOM 1535 O O . GLN A 1 204 ? -45.748 -1.233 -41.004 1.00 41.62 204 GLN A O 1
ATOM 1540 N N . GLY A 1 205 ? -46.928 -2.372 -39.467 1.00 40.28 205 GLY A N 1
ATOM 1541 C CA . GLY A 1 205 ? -46.946 -3.642 -40.185 1.00 40.28 205 GLY A CA 1
ATOM 1542 C C . GLY A 1 205 ? -47.842 -3.553 -41.423 1.00 40.28 205 GLY A C 1
ATOM 1543 O O . GLY A 1 205 ? -49.066 -3.453 -41.310 1.00 40.28 205 GLY A O 1
ATOM 1544 N N . GLY A 1 206 ? -47.229 -3.590 -42.606 1.00 34.91 206 GLY A N 1
ATOM 1545 C CA . GLY A 1 206 ? -47.927 -3.722 -43.882 1.00 34.91 206 GLY A CA 1
ATOM 1546 C C . GLY A 1 206 ? -48.505 -5.129 -44.040 1.00 34.91 206 GLY A C 1
ATOM 1547 O O . GLY A 1 206 ? -47.793 -6.123 -43.914 1.00 34.91 206 GLY A O 1
ATOM 1548 N N . ARG A 1 207 ? -49.811 -5.216 -44.304 1.00 35.56 207 ARG A N 1
ATOM 1549 C CA . ARG A 1 207 ? -50.516 -6.467 -44.608 1.00 35.56 207 ARG A CA 1
ATOM 1550 C C . ARG A 1 207 ? -50.163 -6.906 -46.029 1.00 35.56 207 ARG A C 1
ATOM 1552 O O . ARG A 1 207 ? -50.483 -6.198 -46.979 1.00 35.56 207 ARG A O 1
ATOM 1559 N N . HIS A 1 208 ? -49.574 -8.088 -46.182 1.00 36.78 208 HIS A N 1
ATOM 1560 C CA . HIS A 1 208 ? -49.608 -8.800 -47.455 1.00 36.78 208 HIS A CA 1
ATOM 1561 C C . HIS A 1 208 ? -50.995 -9.428 -47.630 1.00 36.78 208 HIS A C 1
ATOM 1563 O O . HIS A 1 208 ? -51.324 -10.421 -46.988 1.00 36.78 208 HIS A O 1
ATOM 1569 N N . THR A 1 209 ? -51.805 -8.847 -48.511 1.00 39.94 209 THR A N 1
ATOM 1570 C CA . THR A 1 209 ? -52.970 -9.505 -49.113 1.00 39.94 209 THR A CA 1
ATOM 1571 C C . THR A 1 209 ? -52.909 -9.275 -50.615 1.00 39.94 209 THR A C 1
ATOM 1573 O O . THR A 1 209 ? -53.091 -8.146 -51.066 1.00 39.94 209 THR A O 1
ATOM 1576 N N . GLY A 1 210 ? -52.634 -10.336 -51.373 1.00 33.94 210 GLY A N 1
ATOM 1577 C CA . GLY A 1 210 ? -52.677 -10.317 -52.833 1.00 33.94 210 GLY A CA 1
ATOM 1578 C C . GLY A 1 210 ? -51.715 -11.317 -53.465 1.00 33.94 210 GLY A C 1
ATOM 1579 O O . GLY A 1 210 ? -50.577 -10.977 -53.762 1.00 33.94 210 GLY A O 1
ATOM 1580 N N . THR A 1 211 ? -52.180 -12.545 -53.685 1.00 40.03 211 THR A N 1
ATOM 1581 C CA . THR A 1 211 ? -51.667 -13.410 -54.760 1.00 40.03 211 THR A CA 1
ATOM 1582 C C . THR A 1 211 ? -52.254 -12.892 -56.082 1.00 40.03 211 THR A C 1
ATOM 1584 O O . THR A 1 211 ? -53.420 -12.487 -56.097 1.00 40.03 211 THR A O 1
ATOM 1587 N N . PRO A 1 212 ? -51.489 -12.897 -57.186 1.00 40.41 212 PRO A N 1
ATOM 1588 C CA . PRO A 1 212 ? -51.822 -13.882 -58.213 1.00 40.41 212 PRO A CA 1
ATOM 1589 C C . PRO A 1 212 ? -50.591 -14.563 -58.847 1.00 40.41 212 PRO A C 1
ATOM 1591 O O . PRO A 1 212 ? -49.583 -13.935 -59.143 1.00 40.41 212 PRO A O 1
ATOM 1594 N N . THR A 1 213 ? -50.736 -15.881 -58.993 1.00 36.19 213 THR A N 1
ATOM 1595 C CA . THR A 1 213 ? -50.387 -16.768 -60.119 1.00 36.19 213 THR A CA 1
ATOM 1596 C C . THR A 1 213 ? -49.241 -16.383 -61.070 1.00 36.19 213 THR A C 1
ATOM 1598 O O . THR A 1 213 ? -49.344 -15.377 -61.762 1.00 36.19 213 THR A O 1
ATOM 1601 N N . ILE A 1 214 ? -48.254 -17.283 -61.238 1.00 35.31 214 ILE A N 1
ATOM 1602 C CA . ILE A 1 214 ? -47.875 -17.857 -62.550 1.00 35.31 214 ILE A CA 1
ATOM 1603 C C . ILE A 1 214 ? -47.021 -19.138 -62.388 1.00 35.31 214 ILE A C 1
ATOM 1605 O O . ILE A 1 214 ? -45.994 -19.147 -61.716 1.00 35.31 214 ILE A O 1
ATOM 1609 N N . ASP A 1 215 ? -47.570 -20.205 -62.972 1.00 35.16 215 ASP A N 1
ATOM 1610 C CA . ASP A 1 215 ? -47.038 -21.446 -63.555 1.00 35.16 215 ASP A CA 1
ATOM 1611 C C . ASP A 1 215 ? -45.715 -22.087 -63.105 1.00 35.16 215 ASP A C 1
ATOM 1613 O O . ASP A 1 215 ? -44.613 -21.618 -63.381 1.00 35.16 215 ASP A O 1
ATOM 1617 N N . LEU A 1 216 ? -45.862 -23.320 -62.606 1.00 40.00 216 LEU A N 1
ATOM 1618 C CA . LEU A 1 216 ? -44.912 -24.407 -62.822 1.00 40.00 216 LEU A CA 1
ATOM 1619 C C . LEU A 1 216 ? -45.418 -25.269 -63.988 1.00 40.00 216 LEU A C 1
ATOM 1621 O O . LEU A 1 216 ? -46.306 -26.102 -63.809 1.00 40.00 216 LEU A O 1
ATOM 1625 N N . LEU A 1 217 ? -44.810 -25.106 -65.160 1.00 38.50 217 LEU A N 1
ATOM 1626 C CA . LEU A 1 217 ? -44.714 -26.161 -66.166 1.00 38.50 217 LEU A CA 1
ATOM 1627 C C . LEU A 1 217 ? -43.232 -26.503 -66.325 1.00 38.50 217 LEU A C 1
ATOM 1629 O O . LEU A 1 217 ? -42.409 -25.634 -66.606 1.00 38.50 217 LEU A O 1
ATOM 1633 N N . GLY A 1 218 ? -42.899 -27.766 -66.071 1.00 38.78 218 GLY A N 1
ATOM 1634 C CA . GLY A 1 218 ? -41.583 -28.322 -66.360 1.00 38.78 218 GLY A CA 1
ATOM 1635 C C . GLY A 1 218 ? -41.418 -28.684 -67.836 1.00 38.78 218 GLY A C 1
ATOM 1636 O O . GLY A 1 218 ? -42.411 -28.800 -68.546 1.00 38.78 218 GLY A O 1
ATOM 1637 N N . GLN A 1 219 ? -40.158 -28.874 -68.238 1.00 39.00 219 GLN A N 1
ATOM 1638 C CA . GLN A 1 219 ? -39.601 -29.784 -69.265 1.00 39.00 219 GLN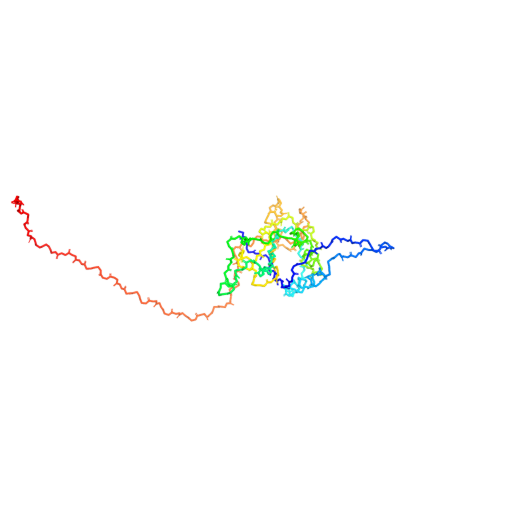 A CA 1
ATOM 1639 C C . GLN A 1 219 ? -38.235 -29.208 -69.688 1.00 39.00 219 GLN A C 1
ATOM 1641 O O . GLN A 1 219 ? -38.143 -28.042 -70.045 1.00 39.00 219 GLN A O 1
ATOM 1646 N N . GLU A 1 220 ? -37.120 -29.846 -69.335 1.00 40.41 220 GLU A N 1
ATOM 1647 C CA . GLU A 1 220 ? -36.403 -30.934 -70.031 1.00 40.41 220 GLU A CA 1
ATOM 1648 C C . GLU A 1 220 ? -35.214 -30.434 -70.872 1.00 40.41 220 GLU A C 1
ATOM 1650 O O . GLU A 1 220 ? -35.310 -29.447 -71.589 1.00 40.41 220 GLU A O 1
ATOM 1655 N N . ALA A 1 221 ? -34.104 -31.165 -70.705 1.00 38.91 221 ALA A N 1
ATOM 1656 C CA . ALA A 1 221 ? -32.996 -31.446 -71.622 1.00 38.91 221 ALA A CA 1
ATOM 1657 C C . ALA A 1 221 ? -32.514 -30.360 -72.609 1.00 38.91 221 ALA A C 1
ATOM 1659 O O . ALA A 1 221 ? -33.185 -30.040 -73.584 1.00 38.91 221 ALA A O 1
ATOM 1660 N N . SER A 1 222 ? -31.236 -29.975 -72.500 1.00 46.88 222 SER A N 1
ATOM 1661 C CA . SER A 1 222 ? -30.151 -30.632 -73.252 1.00 46.88 222 SER A CA 1
ATOM 1662 C C . SER A 1 222 ? -28.770 -30.177 -72.784 1.00 46.88 222 SER A C 1
ATOM 1664 O O . SER A 1 222 ? -28.678 -29.110 -72.140 1.00 46.88 222 SER A O 1
#

Foldseek 3Di:
DDAFPDKFWFADAQDFFADWDDPDPPDTDGPDPRLVVQLVRLLVRLLVRADPPDAAAWFAKEKAKEWEDEQDQVQFDDDPRSVHGDPPRDLFDPDDDDQVRSVVSSQVSNCVSRNHVHSVSHPHYDNYGYGYAVSDPQHDPHGTMIMTMHHDPPRDPDPDDPPPQQQDPPPRTSDDPPPPDPDPDPPDDPDDPDDDDDDDDDDDDDDDDDDDDDDDDDDDDD

Radius of gyration: 29.91 Å; chains: 1; bounding box: 80×50×98 Å